Protein AF-A0A0F8ZJB2-F1 (afdb_monomer_lite)

Foldseek 3Di:
DDDAQAQVSLCVVLDDPNVAKDDDDVQWIWGDDDQWIFGDRNHDRQWIHHPQGKIWGALVPPPDPVSQVSNQSRHDPQWHWDDDLHWIFIGSDPPDPGFTDDHRWMQGNVRDIDPTDPDDNVVVVVVVVLVVLLVVLLVVCPPPDPADPPFDQQQVDADPVRHGNCRVVVPCVVVVVCSVVVDHGD

pLDDT: mean 88.02, std 7.97, range [57.41, 97.31]

Sequence (186 aa):
MDVPNTFKAADALLTGRCQDGRNIANNTRLERRSGSIALRYHATDVVTYHLDGSLTLDSGGWRTTTTKERINWALPRGLHLRRDKGVWFVGSSWFDNGIPFADGMRIGPRGGITGAKTDTPSKDRAIKRRVQAFAQLCADALPLPKPSNGDCWFCYMVTENGQTLGDRSHEADHLDSHMEESYAVP

Secondary structure (DSSP, 8-state):
----SSHHHHHHHS-GGGSSEEEEETTEEEEEETTEEEEEETTEEEEEEETTS-EEE--TT---HHHHHHHHHHSPTT-EEEEETTEEEEESSTTS--EEP-TTEEE-TTS-EE------HHHHHHHHHHHHHHHHHHHHTPSP----TTS-HHHH-B-TTS-BHHHHHT--HHHHHHHHHT----

Structure (mmCIF, N/CA/C/O backbone):
data_AF-A0A0F8ZJB2-F1
#
_entry.id   AF-A0A0F8ZJB2-F1
#
loop_
_atom_site.group_PDB
_atom_site.id
_atom_site.type_symbol
_atom_site.label_atom_id
_atom_site.label_alt_id
_atom_site.label_comp_id
_atom_site.label_asym_id
_atom_site.label_entity_id
_atom_site.label_seq_id
_atom_site.pdbx_PDB_ins_code
_atom_site.Cartn_x
_atom_site.Cartn_y
_atom_site.Cartn_z
_atom_site.occupancy
_atom_site.B_iso_or_equiv
_atom_site.auth_seq_id
_atom_site.auth_comp_id
_atom_site.auth_asym_id
_atom_site.auth_atom_id
_atom_site.pdbx_PDB_model_num
ATOM 1 N N . MET A 1 1 ? -18.621 11.405 6.444 1.00 57.41 1 MET A N 1
ATOM 2 C CA . MET A 1 1 ? -18.857 9.947 6.515 1.00 57.41 1 MET A CA 1
ATOM 3 C C . MET A 1 1 ? -18.209 9.446 7.784 1.00 57.41 1 MET A C 1
ATOM 5 O O . MET A 1 1 ? -17.105 9.886 8.075 1.00 57.41 1 MET A O 1
ATOM 9 N N . ASP A 1 2 ? -18.902 8.603 8.541 1.00 74.81 2 ASP A N 1
ATOM 10 C CA . ASP A 1 2 ? -18.417 8.100 9.827 1.00 74.81 2 ASP A CA 1
ATOM 11 C C . ASP A 1 2 ? -17.663 6.784 9.590 1.00 74.81 2 ASP A C 1
ATOM 13 O O . ASP A 1 2 ? -18.255 5.706 9.535 1.00 74.81 2 ASP A O 1
ATOM 17 N N . VAL A 1 3 ? -16.367 6.895 9.286 1.00 86.00 3 VAL A N 1
ATOM 18 C CA . VAL A 1 3 ? -15.484 5.738 9.092 1.00 86.00 3 VAL A CA 1
ATOM 19 C C . VAL A 1 3 ? -14.794 5.462 10.425 1.00 86.00 3 VAL A C 1
ATOM 21 O O . VAL A 1 3 ? -14.196 6.379 10.993 1.00 86.00 3 VAL A O 1
ATOM 24 N N . PRO A 1 4 ? -14.872 4.233 10.957 1.00 89.69 4 PRO A N 1
ATOM 25 C CA . PRO A 1 4 ? -14.252 3.925 12.232 1.00 89.69 4 PRO A CA 1
ATOM 26 C C . PRO A 1 4 ? -12.727 4.016 12.114 1.00 89.69 4 PRO A C 1
ATOM 28 O O . PRO A 1 4 ? -12.137 3.634 11.109 1.00 89.69 4 PRO A O 1
ATOM 31 N N . ASN A 1 5 ? -12.073 4.485 13.169 1.00 89.56 5 ASN A N 1
ATOM 32 C CA . ASN A 1 5 ? -10.610 4.510 13.283 1.00 89.56 5 ASN A CA 1
ATOM 33 C C . ASN A 1 5 ? -10.091 3.598 14.409 1.00 89.56 5 ASN A C 1
ATOM 35 O O . ASN A 1 5 ? -8.899 3.573 14.701 1.00 89.56 5 ASN A O 1
ATOM 39 N N . THR A 1 6 ? -10.988 2.845 15.052 1.00 91.75 6 THR A N 1
ATOM 40 C CA . THR A 1 6 ? -10.678 1.887 16.118 1.00 91.75 6 THR A CA 1
ATOM 41 C C . THR A 1 6 ? -11.539 0.640 15.979 1.00 91.75 6 THR A C 1
ATOM 43 O O . THR A 1 6 ? -12.649 0.700 15.443 1.00 91.75 6 THR A O 1
ATOM 46 N N . PHE A 1 7 ? -11.066 -0.476 16.540 1.00 92.50 7 PHE A N 1
ATOM 47 C CA . PHE A 1 7 ? -11.834 -1.720 16.605 1.00 92.50 7 PHE A CA 1
ATOM 48 C C . PH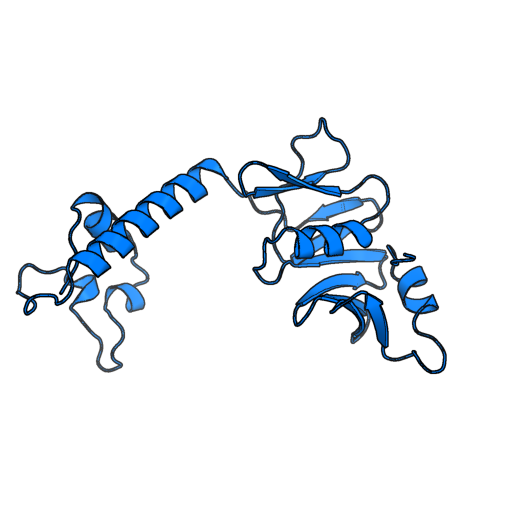E A 1 7 ? -13.191 -1.524 17.288 1.00 92.50 7 PHE A C 1
ATOM 50 O O . PHE A 1 7 ? -14.208 -1.943 16.755 1.00 92.50 7 PHE A O 1
ATOM 57 N N . LYS A 1 8 ? -13.238 -0.822 18.427 1.00 92.88 8 LYS A N 1
ATOM 58 C CA . LYS A 1 8 ? -14.488 -0.591 19.170 1.00 92.88 8 LYS A CA 1
ATOM 59 C C . LYS A 1 8 ? -15.520 0.196 18.355 1.00 92.88 8 LYS A C 1
ATOM 61 O O . LYS A 1 8 ? -16.703 -0.127 18.391 1.00 92.88 8 LYS A O 1
ATOM 66 N N . ALA A 1 9 ? -15.084 1.218 17.616 1.00 92.56 9 ALA A N 1
ATOM 67 C CA . ALA A 1 9 ? -15.972 1.974 16.735 1.00 92.56 9 ALA A CA 1
ATOM 68 C C . ALA A 1 9 ? -16.456 1.116 15.554 1.00 92.56 9 ALA A C 1
ATOM 70 O O . ALA A 1 9 ? -17.628 1.166 15.193 1.00 92.56 9 ALA A O 1
ATOM 71 N N . ALA A 1 10 ? -15.565 0.302 14.983 1.00 92.69 10 ALA A N 1
ATOM 72 C CA . ALA A 1 10 ? -15.894 -0.630 13.912 1.00 92.69 10 ALA A CA 1
ATOM 73 C C . ALA A 1 10 ? -16.917 -1.686 14.369 1.00 92.69 10 ALA A C 1
ATOM 75 O O . ALA A 1 10 ? -17.904 -1.935 13.681 1.00 92.69 10 ALA A O 1
ATOM 76 N N . ASP A 1 11 ? -16.719 -2.246 15.560 1.00 93.31 11 ASP A N 1
ATOM 77 C CA . ASP A 1 11 ? -17.581 -3.247 16.184 1.00 93.31 11 ASP A CA 1
ATOM 78 C C . ASP A 1 11 ? -18.986 -2.699 16.470 1.00 93.31 11 ASP A C 1
ATOM 80 O O . ASP A 1 11 ? -19.981 -3.337 16.133 1.00 93.31 11 ASP A O 1
ATOM 84 N N . ALA A 1 12 ? -19.077 -1.465 16.978 1.00 93.12 12 ALA A N 1
ATOM 85 C CA . ALA A 1 12 ? -20.352 -0.791 17.228 1.00 93.12 12 ALA A CA 1
ATOM 86 C C . ALA A 1 12 ? -21.189 -0.585 15.949 1.00 93.12 12 ALA A C 1
ATOM 88 O O . ALA A 1 12 ? -22.422 -0.597 16.002 1.00 93.12 12 ALA A O 1
ATOM 89 N N . LEU A 1 13 ? -20.535 -0.428 14.791 1.00 91.50 13 LEU A N 1
ATOM 90 C CA . LEU A 1 13 ? -21.204 -0.307 13.491 1.00 91.50 13 LEU A CA 1
ATOM 91 C C . LEU A 1 13 ? -21.699 -1.651 12.935 1.00 91.50 13 LEU A C 1
ATOM 93 O O . LEU A 1 13 ? -22.565 -1.642 12.053 1.00 91.50 13 LEU A O 1
ATOM 97 N N . LEU A 1 14 ? -21.166 -2.773 13.430 1.00 92.06 14 LEU A N 1
ATOM 98 C CA . LEU A 1 14 ? -21.486 -4.140 13.009 1.00 92.06 14 LEU A CA 1
ATOM 99 C C . LEU A 1 14 ? -22.343 -4.851 14.057 1.00 92.06 14 LEU A C 1
ATOM 101 O O . LEU A 1 14 ? -21.931 -5.837 14.673 1.00 92.06 14 LEU A O 1
ATOM 105 N N . THR A 1 15 ? -23.557 -4.341 14.248 1.00 90.06 15 THR A N 1
ATOM 106 C CA . THR A 1 15 ? -24.552 -4.875 15.186 1.00 90.06 15 THR A CA 1
ATOM 107 C C . THR A 1 15 ? -25.886 -5.156 14.483 1.00 90.06 15 THR A C 1
ATOM 109 O O . THR A 1 15 ? -26.153 -4.675 13.375 1.00 90.06 15 THR A O 1
ATOM 112 N N . GLY A 1 16 ? -26.740 -5.971 15.114 1.00 89.50 16 GLY A N 1
ATOM 113 C CA . GLY A 1 16 ? -28.070 -6.309 14.600 1.00 89.50 16 GLY A CA 1
ATOM 114 C C . GLY A 1 16 ? -28.027 -6.969 13.217 1.00 89.50 16 GLY A C 1
ATOM 115 O O . GLY A 1 16 ? -27.276 -7.910 12.989 1.00 89.50 16 GLY A O 1
ATOM 116 N N . ARG A 1 17 ? -28.815 -6.453 12.263 1.00 87.44 17 ARG A N 1
ATOM 117 C CA . ARG A 1 17 ? -28.888 -6.995 10.888 1.00 87.44 17 ARG A CA 1
ATOM 118 C C . ARG A 1 17 ? -27.588 -6.839 10.086 1.00 87.44 17 ARG A C 1
ATOM 120 O O . ARG A 1 17 ? -27.442 -7.486 9.057 1.00 87.44 17 ARG A O 1
ATOM 127 N N . CYS A 1 18 ? -26.665 -5.994 10.542 1.00 90.12 18 CYS A N 1
ATOM 128 C CA . CYS A 1 18 ? -25.383 -5.731 9.888 1.00 90.12 18 CYS A CA 1
ATOM 129 C C . CYS A 1 18 ? -24.205 -6.369 10.644 1.00 90.12 18 CYS A C 1
ATOM 131 O O . CYS A 1 18 ? -23.079 -5.899 10.510 1.00 90.12 18 CYS A O 1
ATOM 133 N N . GLN A 1 19 ? -24.450 -7.402 11.457 1.00 89.56 19 GLN A N 1
ATOM 134 C CA . GLN A 1 19 ? -23.435 -8.026 12.315 1.00 89.56 19 GLN A CA 1
ATOM 135 C C . GLN A 1 19 ? -22.204 -8.546 11.553 1.00 89.56 19 GLN A C 1
ATOM 137 O O . GLN A 1 19 ? -21.091 -8.434 12.059 1.00 89.56 19 GLN A O 1
ATOM 142 N N . ASP A 1 20 ? -22.389 -9.056 10.333 1.00 90.25 20 ASP A N 1
ATOM 143 C CA . ASP A 1 20 ? -21.312 -9.679 9.551 1.00 90.25 20 ASP A CA 1
ATOM 144 C C . ASP A 1 20 ? -20.576 -8.675 8.651 1.00 90.25 20 ASP A C 1
ATOM 146 O O . ASP A 1 20 ? -19.407 -8.857 8.304 1.00 90.25 20 ASP A O 1
ATOM 150 N N . GLY A 1 21 ? -21.239 -7.578 8.284 1.00 93.06 21 GLY A N 1
ATOM 151 C CA . GLY A 1 21 ? -20.631 -6.526 7.486 1.00 93.06 21 GLY A CA 1
ATOM 152 C C . GLY A 1 21 ? -21.600 -5.427 7.068 1.00 93.06 21 GLY A C 1
ATOM 153 O O . GLY A 1 21 ? -22.812 -5.625 6.991 1.00 93.06 21 GLY A O 1
ATOM 154 N N . ARG A 1 22 ? -21.047 -4.258 6.742 1.00 93.94 22 ARG A N 1
ATOM 155 C CA . ARG A 1 22 ? -21.802 -3.048 6.400 1.00 93.94 22 ARG A CA 1
ATOM 156 C C . ARG A 1 22 ? -21.131 -2.284 5.268 1.00 93.94 22 ARG A C 1
ATOM 158 O O . ARG A 1 22 ? -19.921 -2.086 5.282 1.00 93.94 22 ARG A O 1
ATOM 165 N N . ASN A 1 23 ? -21.916 -1.820 4.299 1.00 94.25 23 ASN A N 1
ATOM 166 C CA . ASN A 1 23 ? -21.406 -0.932 3.258 1.00 94.25 23 ASN A CA 1
ATOM 167 C C . ASN A 1 23 ? -21.083 0.453 3.849 1.00 94.25 23 ASN A C 1
ATOM 169 O O . ASN A 1 23 ? -21.929 1.036 4.530 1.00 94.25 23 ASN A O 1
ATOM 173 N N . ILE A 1 24 ? -19.875 0.960 3.604 1.00 93.62 24 ILE A N 1
ATOM 174 C CA . ILE A 1 24 ? -19.391 2.246 4.133 1.00 93.62 24 ILE A CA 1
ATOM 175 C C . ILE A 1 24 ? -19.387 3.310 3.035 1.00 93.62 24 ILE A C 1
ATOM 177 O O . ILE A 1 24 ? -19.822 4.437 3.260 1.00 93.62 24 ILE A O 1
ATOM 181 N N . ALA A 1 25 ? -18.913 2.952 1.842 1.00 92.94 25 ALA A N 1
ATOM 182 C CA . ALA A 1 25 ? -18.873 3.823 0.673 1.00 92.94 25 ALA A CA 1
ATOM 183 C C . ALA A 1 25 ? -18.843 2.980 -0.609 1.00 92.94 25 ALA A C 1
ATOM 185 O O . ALA A 1 25 ? -18.838 1.753 -0.557 1.00 92.94 25 ALA A O 1
ATOM 186 N N . ASN A 1 26 ? -18.779 3.622 -1.778 1.00 92.62 26 ASN A N 1
ATOM 187 C CA . ASN A 1 26 ? -18.676 2.887 -3.037 1.00 92.62 26 ASN A CA 1
ATOM 188 C C . ASN A 1 26 ? -17.465 1.932 -3.023 1.00 92.62 26 ASN A C 1
ATOM 190 O O . ASN A 1 26 ? -16.342 2.348 -2.705 1.00 92.62 26 ASN A O 1
ATOM 194 N N . ASN A 1 27 ? -17.723 0.657 -3.325 1.00 93.81 27 ASN A N 1
ATOM 195 C CA . ASN A 1 27 ? -16.766 -0.453 -3.284 1.00 93.81 27 ASN A CA 1
ATOM 196 C C . ASN A 1 27 ? -15.994 -0.588 -1.961 1.00 93.81 27 ASN A C 1
ATOM 198 O O . ASN A 1 27 ? -14.918 -1.179 -1.946 1.00 93.81 27 ASN A O 1
ATOM 202 N N . THR A 1 28 ? -16.507 -0.021 -0.864 1.00 96.50 28 THR A N 1
ATOM 203 C CA . THR A 1 28 ? -15.839 0.011 0.441 1.00 96.50 28 THR A CA 1
ATOM 204 C C . THR A 1 28 ? -16.771 -0.521 1.516 1.00 96.50 28 THR A C 1
ATOM 206 O O . THR A 1 28 ? -17.797 0.091 1.816 1.00 96.50 28 THR A O 1
ATOM 209 N N . ARG A 1 29 ? -16.404 -1.634 2.141 1.00 95.81 29 ARG A N 1
ATOM 210 C CA . ARG A 1 29 ? -17.257 -2.361 3.076 1.00 95.81 29 ARG A CA 1
ATOM 211 C C . ARG A 1 29 ? -16.493 -2.684 4.353 1.00 95.81 29 ARG A C 1
ATOM 213 O O . ARG A 1 29 ? -15.313 -2.996 4.306 1.00 95.81 29 ARG A O 1
ATOM 220 N N . LEU A 1 30 ? -17.167 -2.603 5.490 1.00 96.31 30 LEU A N 1
ATOM 221 C CA . LEU A 1 30 ? -16.666 -3.120 6.756 1.00 96.31 30 LEU A CA 1
ATOM 222 C C . LEU A 1 30 ? -17.093 -4.586 6.872 1.00 96.31 30 LEU A C 1
ATOM 224 O O . LEU A 1 30 ? -18.269 -4.883 6.659 1.00 96.31 30 LEU A O 1
ATOM 228 N N . GLU A 1 31 ? -16.180 -5.490 7.200 1.00 96.00 31 GLU A N 1
ATOM 229 C CA . GLU A 1 31 ? -16.458 -6.925 7.316 1.00 96.00 31 GLU A CA 1
ATOM 230 C C . GLU A 1 31 ? -15.797 -7.493 8.573 1.00 96.00 31 GLU A C 1
ATOM 232 O O . GLU A 1 31 ? -14.636 -7.187 8.861 1.00 96.00 31 GLU A O 1
ATOM 237 N N . ARG A 1 32 ? -16.513 -8.342 9.319 1.00 95.44 32 ARG A N 1
ATOM 238 C CA . ARG A 1 32 ? -15.872 -9.132 10.377 1.00 95.44 32 ARG A CA 1
ATOM 239 C C . ARG A 1 32 ? -14.950 -10.178 9.756 1.00 95.44 32 ARG A C 1
ATOM 241 O O . ARG A 1 32 ? -15.256 -10.799 8.737 1.00 95.44 32 ARG A O 1
ATOM 248 N N . ARG A 1 33 ? -13.816 -10.378 10.411 1.00 93.56 33 ARG A N 1
ATOM 249 C CA . ARG A 1 33 ? -12.851 -11.451 10.174 1.00 93.56 33 ARG A CA 1
ATOM 250 C C . ARG A 1 33 ? -12.661 -12.214 11.484 1.00 93.56 33 ARG A C 1
ATOM 252 O O . ARG A 1 33 ? -13.140 -11.788 12.535 1.00 93.56 33 ARG A O 1
ATOM 259 N N . SER A 1 34 ? -11.975 -13.349 11.435 1.00 87.00 34 SER A N 1
ATOM 260 C CA . SER A 1 34 ? -11.729 -14.202 12.603 1.00 87.00 34 SER A CA 1
ATOM 261 C C . SER A 1 34 ? -10.876 -13.492 13.668 1.00 87.00 34 SER A C 1
ATOM 263 O O . SER A 1 34 ? -9.658 -13.630 13.685 1.00 87.00 34 SER A O 1
ATOM 265 N N . GLY A 1 35 ? -11.516 -12.718 14.551 1.00 88.69 35 GLY A N 1
ATOM 266 C CA . GLY A 1 35 ? -10.868 -11.957 15.630 1.00 88.69 35 GLY A CA 1
ATOM 267 C C . GLY A 1 35 ? -10.464 -10.518 15.277 1.00 88.69 35 GLY A C 1
ATOM 268 O O . GLY A 1 35 ? -9.796 -9.859 16.072 1.00 88.69 35 GLY A O 1
ATOM 269 N N . SER A 1 36 ? -10.867 -10.009 14.115 1.00 95.69 36 SER A N 1
ATOM 270 C CA . SER A 1 36 ? -10.583 -8.640 13.672 1.00 95.69 36 SER A CA 1
ATOM 271 C C . SER A 1 36 ? -11.731 -8.092 12.825 1.00 95.69 36 SER A C 1
ATOM 273 O O . SER A 1 36 ? -12.679 -8.803 12.484 1.00 95.69 36 SER A O 1
ATOM 275 N N . ILE A 1 37 ? -11.683 -6.803 12.507 1.00 97.06 37 ILE A N 1
ATOM 276 C CA . ILE A 1 37 ? -12.625 -6.181 11.573 1.00 97.06 37 ILE A CA 1
ATOM 277 C C . ILE A 1 37 ? -11.808 -5.555 10.454 1.00 97.06 37 ILE A C 1
ATOM 279 O O . ILE A 1 37 ? -10.816 -4.889 10.723 1.00 97.06 37 ILE A O 1
ATOM 283 N N . ALA A 1 38 ? -12.207 -5.759 9.205 1.00 97.06 38 ALA A N 1
ATOM 284 C CA . ALA A 1 38 ? -11.528 -5.202 8.047 1.00 97.06 38 ALA A CA 1
ATOM 285 C C . ALA A 1 38 ? -12.380 -4.116 7.387 1.00 97.06 38 ALA A C 1
ATOM 287 O O . ALA A 1 38 ? -13.575 -4.298 7.154 1.00 97.06 38 ALA A O 1
ATOM 288 N N . LEU A 1 39 ? -11.752 -2.993 7.049 1.00 96.94 39 LEU A N 1
ATOM 289 C CA . LEU A 1 39 ? -12.234 -2.074 6.032 1.00 96.94 39 LEU A CA 1
ATOM 290 C C . LEU A 1 39 ? -11.714 -2.574 4.684 1.00 96.94 39 LEU A C 1
ATOM 292 O O . LEU A 1 39 ? -10.541 -2.412 4.354 1.00 96.94 39 LEU A O 1
ATOM 296 N N . ARG A 1 40 ? -12.597 -3.189 3.908 1.00 96.81 40 ARG A N 1
ATOM 297 C CA . ARG A 1 40 ? -12.304 -3.764 2.602 1.00 96.81 40 ARG A CA 1
ATOM 298 C C . ARG A 1 40 ? -12.630 -2.776 1.495 1.00 96.81 40 ARG A C 1
ATOM 300 O O . ARG A 1 40 ? -13.750 -2.273 1.430 1.00 96.81 40 ARG A O 1
ATOM 307 N N . TYR A 1 41 ? -11.679 -2.533 0.601 1.00 96.56 41 TYR A N 1
ATOM 308 C CA . TYR A 1 41 ? -11.884 -1.813 -0.653 1.00 96.56 41 TYR A CA 1
ATOM 309 C C . TYR A 1 41 ? -11.695 -2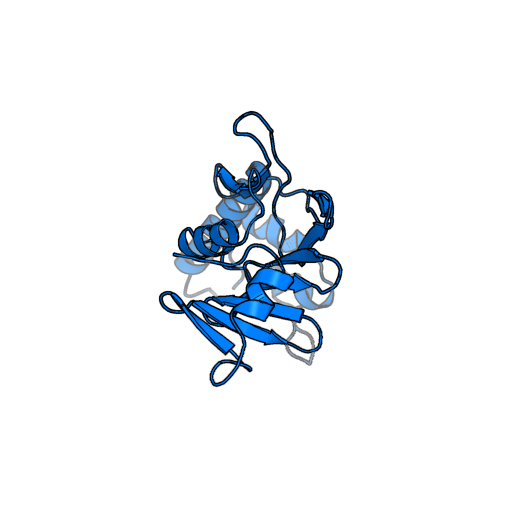.786 -1.821 1.00 96.56 41 TYR A C 1
ATOM 311 O O . TYR A 1 41 ? -10.633 -3.388 -1.970 1.00 96.56 41 TYR A O 1
ATOM 319 N N . HIS A 1 42 ? -12.736 -2.982 -2.633 1.00 94.06 42 HIS A N 1
ATOM 320 C CA . HIS A 1 42 ? -12.808 -4.072 -3.614 1.00 94.06 42 HIS A CA 1
ATOM 321 C C . HIS A 1 42 ? -12.483 -5.445 -2.995 1.00 94.06 42 HIS A C 1
ATOM 323 O O . HIS A 1 42 ? -13.247 -5.957 -2.179 1.00 94.06 42 HIS A O 1
ATOM 329 N N . ALA A 1 43 ? -11.370 -6.063 -3.393 1.00 93.44 43 ALA A N 1
ATOM 330 C CA . ALA A 1 43 ? -10.927 -7.366 -2.913 1.00 93.44 43 ALA A CA 1
ATOM 331 C C . ALA A 1 43 ? -9.848 -7.284 -1.821 1.00 93.44 43 ALA A C 1
ATOM 333 O O . ALA A 1 43 ? -9.398 -8.324 -1.355 1.00 93.44 43 ALA A O 1
ATOM 334 N N . THR A 1 44 ? -9.457 -6.078 -1.406 1.00 95.19 44 THR A N 1
ATOM 335 C CA . THR A 1 44 ? -8.329 -5.854 -0.499 1.00 95.19 44 THR A CA 1
ATOM 336 C C . THR A 1 44 ? -8.813 -5.330 0.845 1.00 95.19 44 THR A C 1
ATOM 338 O O . THR A 1 44 ? -9.538 -4.335 0.902 1.00 95.19 44 THR A O 1
ATOM 341 N N . ASP A 1 45 ? -8.380 -5.962 1.933 1.00 96.69 45 ASP A N 1
ATOM 342 C CA . ASP A 1 45 ? -8.607 -5.489 3.300 1.00 96.69 45 ASP A CA 1
ATOM 343 C C . ASP A 1 45 ? -7.622 -4.345 3.601 1.00 96.69 45 ASP A C 1
ATOM 345 O O . ASP A 1 45 ? -6.549 -4.553 4.160 1.00 96.69 45 ASP A O 1
ATOM 349 N N . VAL A 1 46 ? -7.971 -3.124 3.174 1.00 96.38 46 VAL A N 1
ATOM 350 C CA . VAL A 1 46 ? -7.031 -1.992 3.168 1.00 96.38 46 VAL A CA 1
ATOM 351 C C . VAL A 1 46 ? -6.619 -1.521 4.556 1.00 96.38 46 VAL A C 1
ATOM 353 O O . VAL A 1 46 ? -5.512 -1.013 4.746 1.00 96.38 46 VAL A O 1
ATOM 356 N N . VAL A 1 47 ? -7.512 -1.692 5.530 1.00 96.94 47 VAL A N 1
ATOM 357 C CA . VAL A 1 47 ? -7.211 -1.500 6.948 1.00 96.94 47 VAL A CA 1
ATOM 358 C C . VAL A 1 47 ? -7.852 -2.623 7.742 1.00 96.94 47 VAL A C 1
ATOM 360 O O . VAL A 1 47 ? -9.047 -2.867 7.618 1.00 96.94 47 VAL A O 1
ATOM 363 N N . THR A 1 48 ? -7.073 -3.279 8.593 1.00 97.31 48 THR A N 1
ATOM 364 C CA . THR A 1 48 ? -7.576 -4.273 9.546 1.00 97.31 48 THR A CA 1
ATOM 365 C C . THR A 1 48 ? -7.450 -3.732 10.963 1.00 97.31 48 THR A C 1
ATOM 367 O O . THR A 1 48 ? -6.344 -3.443 11.416 1.00 97.31 48 THR A O 1
ATOM 370 N N . TYR A 1 49 ? -8.578 -3.602 11.658 1.00 96.50 49 TYR A N 1
ATOM 371 C CA . TYR A 1 49 ? -8.667 -3.254 13.072 1.00 96.50 49 TYR A CA 1
ATOM 372 C C . TYR A 1 49 ? -8.521 -4.519 13.917 1.00 96.50 49 TYR A C 1
ATOM 374 O O . TYR A 1 49 ? -9.322 -5.450 13.794 1.00 96.50 49 TYR A O 1
ATOM 382 N N . HIS A 1 50 ? -7.535 -4.535 14.808 1.00 95.94 50 HIS A N 1
ATOM 383 C CA . HIS A 1 50 ? -7.279 -5.658 15.709 1.00 95.94 50 HIS A CA 1
ATOM 384 C C . HIS A 1 50 ? -7.858 -5.409 17.102 1.00 95.94 50 HIS A C 1
ATOM 386 O O . HIS A 1 50 ? -7.997 -4.263 17.536 1.00 95.94 50 HIS A O 1
ATOM 392 N N . LEU A 1 51 ? -8.148 -6.491 17.833 1.00 93.50 51 LEU A N 1
ATOM 393 C CA . LEU A 1 51 ? -8.671 -6.423 19.205 1.00 93.50 51 LEU A CA 1
ATOM 394 C C . LEU A 1 51 ? -7.739 -5.675 20.175 1.00 93.50 51 LEU A C 1
ATOM 396 O O . LEU A 1 51 ? -8.210 -5.020 21.099 1.00 93.50 51 LEU A O 1
ATOM 400 N N . ASP A 1 52 ? -6.423 -5.753 19.956 1.00 92.88 52 ASP A N 1
ATOM 401 C CA . ASP A 1 52 ? -5.400 -5.081 20.773 1.00 92.88 52 ASP A CA 1
ATOM 402 C C . ASP A 1 52 ? -5.316 -3.560 20.531 1.00 92.88 52 ASP A C 1
ATOM 404 O O . ASP A 1 52 ? -4.481 -2.874 21.123 1.00 92.88 52 ASP A O 1
ATOM 408 N N . GLY A 1 53 ? -6.176 -3.024 19.658 1.00 91.50 53 GLY A N 1
ATOM 409 C CA . GLY A 1 53 ? -6.226 -1.611 19.297 1.00 91.50 53 GLY A CA 1
ATOM 410 C C . GLY A 1 53 ? -5.205 -1.198 18.239 1.00 91.50 53 GLY A C 1
ATOM 411 O O . GLY A 1 53 ? -5.119 -0.013 17.921 1.00 91.50 53 GLY A O 1
ATOM 412 N N . SER A 1 54 ? -4.438 -2.139 17.689 1.00 94.56 54 SER A N 1
ATOM 413 C CA . SER A 1 54 ? -3.574 -1.869 16.542 1.00 94.56 54 SER A CA 1
ATOM 414 C C . SER A 1 54 ? -4.339 -1.901 15.215 1.00 94.56 54 SER A C 1
ATOM 416 O O . SER A 1 54 ? -5.445 -2.439 15.109 1.00 94.56 54 SER A O 1
ATOM 418 N N . LEU A 1 55 ? -3.710 -1.347 14.182 1.00 95.75 55 LEU A N 1
ATOM 419 C CA . LEU A 1 55 ? -4.180 -1.360 12.803 1.00 95.75 55 LEU A CA 1
ATOM 420 C C . LEU A 1 55 ? -3.122 -2.001 11.911 1.00 95.75 55 LEU A C 1
ATOM 422 O O . LEU A 1 55 ? -1.942 -1.694 12.063 1.00 95.75 55 LEU A O 1
ATOM 426 N N . THR A 1 56 ? -3.531 -2.820 10.950 1.00 95.88 56 THR A N 1
ATOM 427 C CA . THR A 1 56 ? -2.676 -3.209 9.818 1.00 95.88 56 THR A CA 1
ATOM 428 C C . THR A 1 56 ? -3.147 -2.485 8.571 1.00 95.88 56 THR A C 1
ATOM 430 O O . THR A 1 56 ? -4.348 -2.446 8.314 1.00 95.88 56 THR A O 1
ATOM 433 N N . LEU A 1 57 ? -2.214 -1.915 7.816 1.00 95.75 57 LEU A N 1
ATOM 434 C CA . LEU A 1 57 ? -2.479 -1.227 6.561 1.00 95.75 57 LEU A CA 1
ATOM 435 C C . LEU A 1 57 ? -1.992 -2.074 5.387 1.00 95.75 57 LEU A C 1
ATOM 437 O O . LEU A 1 57 ? -0.878 -2.599 5.418 1.00 95.75 57 LEU A O 1
ATOM 441 N N . ASP A 1 58 ? -2.800 -2.153 4.339 1.00 94.69 58 ASP A N 1
ATOM 442 C CA . ASP A 1 58 ? -2.472 -2.903 3.131 1.00 94.69 58 ASP A CA 1
ATOM 443 C C . ASP A 1 58 ? -3.046 -2.191 1.898 1.00 94.69 58 ASP A C 1
ATOM 445 O O . ASP A 1 58 ? -4.186 -1.736 1.890 1.00 94.69 58 ASP A O 1
ATOM 449 N N . SER A 1 59 ? -2.258 -2.028 0.844 1.00 92.88 59 SER A N 1
ATOM 450 C CA . SER A 1 59 ? -2.738 -1.514 -0.440 1.00 92.88 59 SER A CA 1
ATOM 451 C C . SER A 1 59 ? -3.085 -2.631 -1.424 1.00 92.88 59 SER A C 1
ATOM 453 O O . SER A 1 59 ? -3.695 -2.353 -2.457 1.00 92.88 59 SER A O 1
ATOM 455 N N . GLY A 1 60 ? -2.709 -3.881 -1.134 1.00 88.94 60 GLY A N 1
ATOM 456 C CA . GLY A 1 60 ? -2.835 -5.023 -2.037 1.00 88.94 60 GLY A CA 1
ATOM 457 C C . GLY A 1 60 ? -2.041 -4.829 -3.328 1.00 88.94 60 GLY A C 1
ATOM 458 O O . GLY A 1 60 ? -2.492 -5.256 -4.387 1.00 88.94 60 GLY A O 1
ATOM 459 N N . GLY A 1 61 ? -0.933 -4.079 -3.272 1.00 85.69 61 GLY A N 1
ATOM 460 C CA . GLY A 1 61 ? -0.182 -3.611 -4.441 1.00 85.69 61 GLY A CA 1
ATOM 461 C C . GLY A 1 61 ? -0.797 -2.407 -5.175 1.00 85.69 61 GLY A C 1
ATOM 462 O O . GLY A 1 61 ? -0.140 -1.795 -6.023 1.00 85.69 61 GLY A O 1
ATOM 463 N N . TRP A 1 62 ? -2.024 -1.991 -4.843 1.00 87.12 62 TRP A N 1
ATOM 464 C CA . TRP A 1 62 ? -2.730 -0.896 -5.514 1.00 87.12 62 TRP A CA 1
ATOM 465 C C . TRP A 1 62 ? -2.419 0.468 -4.890 1.00 87.12 62 TRP A C 1
ATOM 467 O O . TRP A 1 62 ? -3.233 1.054 -4.173 1.00 87.12 62 TRP A O 1
ATOM 477 N N . ARG A 1 63 ? -1.266 1.052 -5.233 1.00 87.06 63 ARG A N 1
ATOM 478 C CA . ARG A 1 63 ? -0.849 2.395 -4.769 1.00 87.06 63 ARG A CA 1
ATOM 479 C C . ARG A 1 63 ? -1.547 3.556 -5.510 1.00 87.06 63 ARG A C 1
ATOM 481 O O . ARG A 1 63 ? -0.903 4.485 -6.008 1.00 87.06 63 ARG A O 1
ATOM 488 N N . THR A 1 64 ? -2.881 3.537 -5.563 1.00 90.62 64 THR A N 1
ATOM 489 C CA . THR A 1 64 ? -3.725 4.553 -6.230 1.00 90.62 64 THR A CA 1
ATOM 490 C C . THR A 1 64 ? -4.223 5.650 -5.279 1.00 90.62 64 THR A C 1
ATOM 492 O O . THR A 1 64 ? -4.258 5.473 -4.062 1.00 90.62 64 THR A O 1
ATOM 495 N N . THR A 1 65 ? -4.654 6.797 -5.819 1.00 92.50 65 THR A N 1
ATOM 496 C CA . THR A 1 65 ? -5.207 7.899 -5.006 1.00 92.50 65 THR A CA 1
ATOM 497 C C . THR A 1 65 ? -6.409 7.456 -4.169 1.00 92.50 65 THR A C 1
ATOM 499 O O . THR A 1 65 ? -6.500 7.839 -3.005 1.00 92.50 65 THR A O 1
ATOM 502 N N . THR A 1 66 ? -7.291 6.620 -4.722 1.00 93.69 66 THR A N 1
ATOM 503 C CA . THR A 1 66 ? -8.491 6.146 -4.021 1.00 93.69 66 THR A CA 1
ATOM 504 C C . THR A 1 66 ? -8.144 5.157 -2.917 1.00 93.69 66 THR A C 1
ATOM 506 O O . THR A 1 66 ? -8.641 5.304 -1.805 1.00 93.69 66 THR A O 1
ATOM 509 N N . THR A 1 67 ? -7.227 4.211 -3.159 1.00 94.69 67 THR A N 1
ATOM 510 C CA . THR A 1 67 ? -6.742 3.306 -2.101 1.00 94.69 67 THR A CA 1
ATOM 511 C C . THR A 1 67 ? -6.139 4.106 -0.942 1.00 94.69 67 THR A C 1
ATOM 513 O O . THR A 1 67 ? -6.473 3.873 0.219 1.00 94.69 67 THR A O 1
ATOM 516 N N . LYS A 1 68 ? -5.329 5.129 -1.253 1.00 94.88 68 LYS A N 1
ATOM 517 C CA . LYS A 1 68 ? -4.745 6.037 -0.255 1.00 94.88 68 LYS A CA 1
ATOM 518 C C . LYS A 1 68 ? -5.818 6.750 0.565 1.00 94.88 68 LYS A C 1
ATOM 520 O O . LYS A 1 68 ? -5.687 6.890 1.776 1.00 94.88 68 LYS A O 1
ATOM 525 N N . GLU A 1 69 ? -6.854 7.250 -0.104 1.00 94.44 69 GLU A N 1
ATOM 526 C CA . GLU A 1 69 ? -7.975 7.936 0.535 1.00 94.44 69 GLU A CA 1
ATOM 527 C C . GLU A 1 69 ? -8.721 7.006 1.502 1.00 94.44 69 GLU A C 1
ATOM 529 O O . GLU A 1 69 ? -8.971 7.400 2.638 1.00 94.44 69 GLU A O 1
ATOM 534 N N . ARG A 1 70 ? -9.010 5.761 1.097 1.00 95.00 70 ARG A N 1
ATOM 535 C CA . ARG A 1 70 ? -9.679 4.773 1.960 1.00 95.00 70 ARG A CA 1
ATOM 536 C C . ARG A 1 70 ? -8.859 4.424 3.195 1.00 95.00 70 ARG A C 1
ATOM 538 O O . ARG A 1 70 ? -9.426 4.364 4.281 1.00 95.00 70 ARG A O 1
ATOM 545 N N . ILE A 1 71 ? -7.544 4.267 3.046 1.00 95.50 71 ILE A N 1
ATOM 546 C CA . ILE A 1 71 ? -6.652 4.071 4.194 1.00 95.50 71 ILE A CA 1
ATOM 547 C C . ILE A 1 71 ? -6.694 5.302 5.110 1.00 95.50 71 ILE A C 1
ATOM 549 O O . ILE A 1 71 ? -6.903 5.163 6.311 1.00 95.50 71 ILE A O 1
ATOM 553 N N . ASN A 1 72 ? -6.577 6.510 4.548 1.00 94.81 72 ASN A N 1
ATOM 554 C CA . ASN A 1 72 ? -6.607 7.758 5.316 1.00 94.81 72 ASN A CA 1
ATOM 555 C C . ASN A 1 72 ? -7.886 7.958 6.134 1.00 94.81 72 ASN A C 1
ATOM 557 O O . ASN A 1 72 ? -7.810 8.510 7.227 1.00 94.81 72 ASN A O 1
ATOM 561 N N . TRP A 1 73 ? -9.045 7.513 5.645 1.00 93.44 73 TRP A N 1
ATOM 562 C CA . TRP A 1 73 ? -10.297 7.605 6.403 1.00 93.44 73 TRP A CA 1
ATOM 563 C C . TRP A 1 73 ? -10.267 6.829 7.722 1.00 93.44 73 TRP A C 1
ATOM 565 O O . TRP A 1 73 ? -10.932 7.224 8.676 1.00 93.44 73 TRP A O 1
ATOM 575 N N . ALA A 1 74 ? -9.517 5.730 7.765 1.00 93.06 74 ALA A N 1
ATOM 576 C CA . ALA A 1 74 ? -9.442 4.831 8.907 1.00 93.06 74 ALA A CA 1
ATOM 577 C C . ALA A 1 74 ? -8.257 5.121 9.841 1.00 93.06 74 ALA A C 1
ATOM 579 O O . ALA A 1 74 ? -8.169 4.522 10.915 1.00 93.06 74 ALA A O 1
ATOM 580 N N . LEU A 1 75 ? -7.341 6.016 9.456 1.00 92.12 75 LEU A N 1
ATOM 581 C CA . LEU A 1 75 ? -6.188 6.343 10.287 1.00 92.12 75 LEU A CA 1
ATOM 582 C C . LEU A 1 75 ? -6.598 7.128 11.548 1.00 92.12 75 LEU A C 1
ATOM 584 O O . LEU A 1 75 ? -7.532 7.937 11.516 1.00 92.12 75 LEU A O 1
ATOM 588 N N . PRO A 1 76 ? -5.891 6.927 12.678 1.00 88.44 76 PRO A N 1
ATOM 589 C CA . PRO A 1 76 ? -6.080 7.738 13.874 1.00 88.44 76 PRO A CA 1
ATOM 590 C C . PRO A 1 76 ? -5.831 9.221 13.589 1.00 88.44 76 PRO A C 1
ATOM 592 O O . PRO A 1 76 ? -5.004 9.579 12.749 1.00 88.44 76 PRO A O 1
ATOM 595 N N . ARG A 1 77 ? -6.508 10.103 14.335 1.00 85.44 77 ARG A N 1
ATOM 596 C CA . ARG A 1 77 ? -6.316 11.554 14.191 1.00 85.44 77 ARG A CA 1
ATOM 597 C C . ARG A 1 77 ? -4.840 11.928 14.339 1.00 85.44 77 ARG A C 1
ATOM 599 O O . ARG A 1 77 ? -4.164 11.468 15.254 1.00 85.44 77 ARG A O 1
ATOM 606 N N . GLY A 1 78 ? -4.375 12.795 13.445 1.00 85.56 78 GLY A N 1
ATOM 607 C CA . GLY A 1 78 ? -2.984 13.233 13.371 1.00 85.56 78 GLY A CA 1
ATOM 608 C C . GLY A 1 78 ? -2.152 12.411 12.391 1.00 85.56 78 GLY A C 1
ATOM 609 O O . GLY A 1 78 ? -1.288 12.983 11.739 1.00 85.56 78 GLY A O 1
ATOM 610 N N . LEU A 1 79 ? -2.446 11.121 12.197 1.00 90.12 79 LEU A N 1
ATOM 611 C CA . LEU A 1 79 ? -1.747 10.304 11.208 1.00 90.12 79 LEU A CA 1
ATOM 612 C C . LEU A 1 79 ? -2.383 10.429 9.829 1.00 90.12 79 LEU A C 1
ATOM 614 O O . LEU A 1 79 ? -3.602 10.428 9.675 1.00 90.12 79 LEU A O 1
ATOM 618 N N . HIS A 1 80 ? -1.531 10.505 8.816 1.00 91.06 80 HIS A N 1
ATOM 619 C CA . HIS A 1 80 ? -1.949 10.538 7.429 1.00 91.06 80 HIS A CA 1
ATOM 620 C C . HIS A 1 80 ? -0.943 9.809 6.538 1.00 91.06 80 HIS A C 1
ATOM 622 O O . HIS A 1 80 ? 0.268 9.817 6.759 1.00 91.06 80 HIS A O 1
ATOM 628 N N . LEU A 1 81 ? -1.476 9.192 5.495 1.00 92.44 81 LEU A N 1
ATOM 629 C CA . LEU A 1 81 ? -0.770 8.574 4.392 1.00 92.44 81 LEU A CA 1
ATOM 630 C C . LEU A 1 81 ? -0.647 9.599 3.259 1.00 92.44 81 LEU A C 1
ATOM 632 O O . LEU A 1 81 ? -1.618 9.921 2.557 1.00 92.44 81 LEU A O 1
ATOM 636 N N . ARG A 1 82 ? 0.561 10.131 3.082 1.00 90.69 82 ARG A N 1
ATOM 637 C CA . ARG A 1 82 ? 0.921 11.077 2.018 1.00 90.69 82 ARG A CA 1
ATOM 638 C C . ARG A 1 82 ? 1.647 10.364 0.885 1.00 90.69 82 ARG A C 1
ATOM 640 O O . ARG A 1 82 ? 2.250 9.319 1.082 1.00 90.69 82 ARG A O 1
ATOM 647 N N . ARG A 1 83 ? 1.601 10.947 -0.313 1.00 88.06 83 A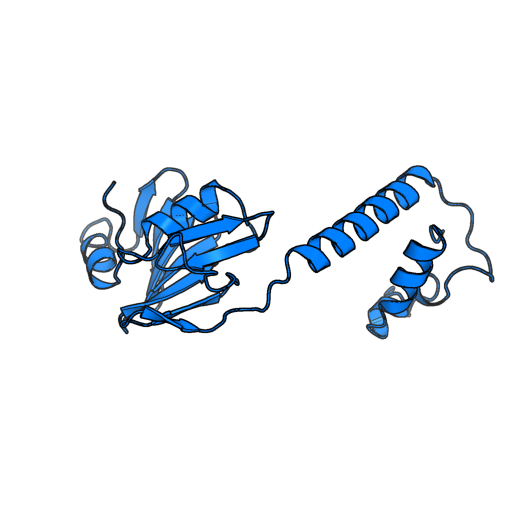RG A N 1
ATOM 648 C CA . ARG A 1 83 ? 2.353 10.474 -1.481 1.00 88.06 83 ARG A CA 1
ATOM 649 C C . ARG A 1 83 ? 3.304 11.573 -1.922 1.00 88.06 83 ARG A C 1
ATOM 651 O O . ARG A 1 83 ? 2.825 12.652 -2.253 1.00 88.06 83 ARG A O 1
ATOM 658 N N . ASP A 1 84 ? 4.594 11.273 -2.000 1.00 84.56 84 ASP A N 1
ATOM 659 C CA . ASP A 1 84 ? 5.597 12.148 -2.605 1.00 84.56 84 ASP A CA 1
ATOM 660 C C . ASP A 1 84 ? 6.387 11.398 -3.684 1.00 84.56 84 ASP A C 1
ATOM 662 O O . ASP A 1 84 ? 6.862 10.283 -3.473 1.00 84.56 84 ASP A O 1
ATOM 666 N N . LYS A 1 85 ? 6.457 11.991 -4.883 1.00 80.31 85 LYS A N 1
ATOM 667 C CA . LYS A 1 85 ? 7.136 11.453 -6.080 1.00 80.31 85 LYS A CA 1
ATOM 668 C C . LYS A 1 85 ? 6.935 9.938 -6.326 1.00 80.31 85 LYS A C 1
ATOM 670 O O . LYS A 1 85 ? 7.848 9.245 -6.777 1.00 80.31 85 LYS A O 1
ATOM 675 N N . GLY A 1 86 ? 5.732 9.427 -6.054 1.00 78.56 86 GLY A N 1
ATOM 676 C CA . GLY A 1 86 ? 5.346 8.027 -6.287 1.00 78.56 86 GLY A CA 1
ATOM 677 C C . GLY A 1 86 ? 5.512 7.081 -5.092 1.00 78.56 86 GLY A C 1
ATOM 678 O O . GLY A 1 86 ? 5.034 5.954 -5.170 1.00 78.56 86 GLY A O 1
ATOM 679 N N . VAL A 1 87 ? 6.097 7.538 -3.984 1.00 84.31 87 VAL A N 1
ATOM 680 C CA . VAL A 1 87 ? 6.241 6.756 -2.748 1.00 84.31 87 VAL A CA 1
ATOM 681 C C . VAL A 1 87 ? 5.296 7.276 -1.686 1.00 84.31 87 VAL A C 1
ATOM 683 O O . VAL A 1 87 ? 4.967 8.463 -1.641 1.00 84.31 87 VAL A O 1
ATOM 686 N N . TRP A 1 88 ? 4.775 6.350 -0.893 1.00 90.19 88 TRP A N 1
ATOM 687 C CA . TRP A 1 88 ? 3.814 6.640 0.154 1.00 90.19 88 TRP A CA 1
ATOM 688 C C . TRP A 1 88 ? 4.520 6.683 1.498 1.00 90.19 88 TRP A C 1
ATOM 690 O O . TRP A 1 88 ? 5.404 5.875 1.760 1.00 90.19 88 TRP A O 1
ATOM 700 N N . PHE A 1 89 ? 4.118 7.622 2.342 1.00 90.38 89 PHE A N 1
ATOM 701 C CA . PHE A 1 89 ? 4.682 7.827 3.667 1.00 90.38 89 PHE A CA 1
ATOM 702 C C . PHE A 1 89 ? 3.545 7.967 4.668 1.00 90.38 89 PHE A C 1
ATOM 704 O O . PHE A 1 89 ? 2.572 8.671 4.397 1.00 90.38 89 PHE A O 1
ATOM 711 N N . VAL A 1 90 ? 3.676 7.324 5.819 1.00 91.44 90 VAL A N 1
ATOM 712 C CA . VAL A 1 90 ? 2.811 7.529 6.981 1.00 91.44 90 VAL A CA 1
ATOM 713 C C . VAL A 1 90 ? 3.503 8.519 7.907 1.00 91.44 90 VAL A C 1
ATOM 715 O O . VAL A 1 90 ? 4.655 8.312 8.276 1.00 91.44 90 VAL A O 1
ATOM 718 N N . GLY A 1 91 ? 2.829 9.601 8.281 1.00 88.38 91 GLY A N 1
ATOM 719 C CA . GLY A 1 91 ? 3.401 10.616 9.164 1.00 88.38 91 GLY A CA 1
ATOM 720 C C . GLY A 1 91 ? 2.342 11.348 9.971 1.00 88.38 91 GLY A C 1
ATOM 721 O O . GLY A 1 91 ? 1.155 11.299 9.648 1.00 88.38 91 GLY A O 1
ATOM 722 N N . SER A 1 92 ? 2.780 12.017 11.037 1.00 82.69 92 SER A N 1
ATOM 723 C CA . SER A 1 92 ? 1.915 12.820 11.911 1.00 82.69 92 SER A CA 1
ATOM 724 C C . SER A 1 92 ? 1.915 14.315 11.572 1.00 82.69 92 SER A C 1
ATOM 726 O O . SER A 1 92 ? 1.059 15.065 12.034 1.00 82.69 92 SER A O 1
ATOM 728 N N . SER A 1 93 ? 2.874 14.762 10.758 1.00 72.44 93 SER A N 1
ATOM 729 C CA . SER A 1 93 ? 3.089 16.169 10.430 1.00 72.44 93 SER A CA 1
ATOM 730 C C . SER A 1 93 ? 3.513 16.345 8.977 1.00 72.44 93 SER A C 1
ATOM 732 O O . SER A 1 93 ? 4.185 15.490 8.404 1.00 72.44 93 SER A O 1
ATOM 734 N N . TRP A 1 94 ? 3.163 17.496 8.407 1.00 60.56 94 TRP A N 1
ATOM 735 C CA . TRP A 1 94 ? 3.629 17.937 7.091 1.00 60.56 94 TRP A CA 1
ATOM 736 C C . TRP A 1 94 ? 5.142 18.208 7.049 1.00 60.56 94 TRP A C 1
ATOM 738 O O . TRP A 1 94 ? 5.714 18.248 5.964 1.00 60.56 94 TRP A O 1
ATOM 748 N N . PHE A 1 95 ? 5.775 18.387 8.216 1.00 58.28 95 PHE A N 1
ATOM 749 C CA . PHE A 1 95 ? 7.213 18.652 8.366 1.00 58.28 95 PHE A CA 1
ATOM 750 C C . PHE A 1 95 ? 8.043 17.402 8.672 1.00 58.28 95 PHE A C 1
ATOM 752 O O . PHE A 1 95 ? 9.268 17.477 8.709 1.00 58.28 95 PHE A O 1
ATOM 759 N N . ASP A 1 96 ? 7.391 16.265 8.919 1.00 70.69 96 ASP A N 1
ATOM 760 C CA . ASP A 1 96 ? 8.086 15.006 9.147 1.00 70.69 96 ASP A CA 1
ATOM 761 C C . ASP A 1 96 ? 8.374 14.322 7.801 1.00 70.69 96 ASP A C 1
ATOM 763 O O . ASP A 1 96 ? 7.509 14.211 6.922 1.00 70.69 96 ASP A O 1
ATOM 767 N N . ASN A 1 97 ? 9.597 13.810 7.655 1.00 71.81 97 ASN A N 1
ATOM 768 C CA . ASN A 1 97 ? 9.975 12.953 6.536 1.00 71.81 97 ASN A CA 1
ATOM 769 C C . ASN A 1 97 ? 9.094 11.697 6.469 1.00 71.81 97 ASN A C 1
ATOM 771 O O . ASN A 1 97 ? 8.955 11.120 5.392 1.00 71.81 97 ASN A O 1
ATOM 775 N N . GLY A 1 98 ? 8.406 11.346 7.559 1.00 83.94 98 GLY A N 1
ATOM 776 C CA . GLY A 1 98 ? 7.440 10.260 7.608 1.00 83.94 98 GLY A CA 1
ATOM 777 C C . GLY A 1 98 ? 8.101 8.900 7.402 1.00 83.94 98 GLY A C 1
ATOM 778 O O . GLY A 1 98 ? 9.259 8.773 7.007 1.00 83.94 98 GLY A O 1
ATOM 779 N N . ILE A 1 99 ? 7.344 7.850 7.672 1.00 88.69 99 ILE A N 1
ATOM 780 C CA . ILE A 1 99 ? 7.813 6.474 7.568 1.00 88.69 99 ILE A CA 1
ATOM 781 C C . ILE A 1 99 ? 7.325 5.907 6.235 1.00 88.69 99 ILE A C 1
ATOM 783 O O . ILE A 1 99 ? 6.118 5.960 5.979 1.00 88.69 99 ILE A O 1
ATOM 787 N N . PRO A 1 100 ? 8.205 5.374 5.366 1.00 90.25 100 PRO A N 1
ATOM 788 C CA . PRO A 1 100 ? 7.764 4.828 4.094 1.00 90.25 100 PRO A CA 1
ATOM 789 C C . PRO A 1 100 ? 6.783 3.673 4.303 1.00 90.25 100 PRO A C 1
ATOM 791 O O . PRO A 1 100 ? 7.018 2.746 5.080 1.00 90.25 100 PRO A O 1
ATOM 794 N N . PHE A 1 101 ? 5.658 3.761 3.604 1.00 90.88 101 PHE A N 1
ATOM 795 C CA . PHE A 1 101 ? 4.578 2.793 3.665 1.00 90.88 101 PHE A CA 1
ATOM 796 C C . PHE A 1 101 ? 4.982 1.477 2.995 1.00 90.88 101 PHE A C 1
ATOM 798 O O . PHE A 1 101 ? 5.547 1.459 1.899 1.00 90.88 101 PHE A O 1
ATOM 805 N N . ALA A 1 102 ? 4.593 0.373 3.620 1.00 91.06 102 ALA A N 1
ATOM 806 C CA . ALA A 1 102 ? 4.674 -0.960 3.051 1.00 91.06 102 ALA A CA 1
ATOM 807 C C . ALA A 1 102 ? 3.381 -1.723 3.350 1.00 91.06 102 ALA A C 1
ATOM 809 O O . ALA A 1 102 ? 2.771 -1.519 4.400 1.00 91.06 102 ALA A O 1
ATOM 810 N N . ASP A 1 103 ? 2.986 -2.602 2.431 1.00 91.94 103 ASP A N 1
ATOM 811 C CA . ASP A 1 103 ? 1.860 -3.506 2.654 1.00 91.94 103 ASP A CA 1
ATOM 812 C C . ASP A 1 103 ? 2.158 -4.407 3.860 1.00 91.94 103 ASP A C 1
ATOM 814 O O . ASP A 1 103 ? 3.268 -4.934 3.996 1.00 91.94 103 ASP A O 1
ATOM 818 N N . GLY A 1 104 ? 1.188 -4.518 4.769 1.00 91.56 104 GLY A N 1
ATOM 819 C CA . GLY A 1 104 ? 1.337 -5.209 6.050 1.00 91.56 104 GLY A CA 1
ATOM 820 C C . GLY A 1 104 ? 1.901 -4.346 7.187 1.00 91.56 104 GLY A C 1
ATOM 821 O O . GLY A 1 104 ? 2.063 -4.852 8.300 1.00 91.56 104 GLY A O 1
ATOM 822 N N . MET A 1 105 ? 2.179 -3.055 6.958 1.00 93.44 105 MET A N 1
ATOM 823 C CA . MET A 1 105 ? 2.612 -2.125 8.010 1.00 93.44 105 MET A CA 1
ATOM 824 C C . MET A 1 105 ? 1.594 -2.081 9.156 1.00 93.44 105 MET A C 1
ATOM 826 O O . MET A 1 105 ? 0.385 -2.012 8.926 1.00 93.44 105 MET A O 1
ATOM 830 N N . ARG A 1 106 ? 2.083 -2.063 10.401 1.00 94.88 106 ARG A N 1
ATOM 831 C CA . ARG A 1 106 ? 1.242 -2.061 11.601 1.00 94.88 106 ARG A CA 1
ATOM 832 C C . ARG A 1 106 ? 1.407 -0.771 12.396 1.00 94.88 106 ARG A C 1
ATOM 834 O O . ARG A 1 106 ? 2.525 -0.338 12.661 1.00 94.88 106 ARG A O 1
ATOM 841 N N . ILE A 1 107 ? 0.290 -0.182 12.809 1.00 93.69 107 ILE A N 1
ATOM 842 C CA . ILE A 1 107 ? 0.226 0.952 13.733 1.00 93.69 107 ILE A CA 1
ATOM 843 C C . ILE A 1 107 ? -0.273 0.414 15.070 1.00 93.69 107 ILE A C 1
ATOM 845 O O . ILE A 1 107 ? -1.400 -0.058 15.175 1.00 93.69 107 ILE A O 1
ATOM 849 N N . GLY A 1 108 ? 0.567 0.451 16.097 1.00 92.06 108 GLY A N 1
ATOM 850 C CA . GLY A 1 108 ? 0.217 0.025 17.445 1.00 92.06 108 GLY A CA 1
ATOM 851 C C . GLY A 1 108 ? -0.771 0.976 18.135 1.00 92.06 108 GLY A C 1
ATOM 852 O O . GLY A 1 108 ? -0.908 2.133 17.735 1.00 92.06 108 GLY A O 1
ATOM 853 N N . PRO A 1 109 ? -1.397 0.542 19.243 1.00 87.31 109 PRO A N 1
ATOM 854 C CA . PRO A 1 109 ? -2.429 1.313 19.948 1.00 87.31 109 PRO A CA 1
ATOM 855 C C . PRO A 1 109 ? -1.937 2.658 20.512 1.00 87.31 109 PRO A C 1
ATOM 857 O O . PRO A 1 109 ? -2.736 3.552 20.770 1.00 87.31 109 PRO A O 1
ATOM 860 N N . ARG A 1 110 ? -0.619 2.820 20.700 1.00 84.81 110 ARG A N 1
ATOM 861 C CA . ARG A 1 110 ? 0.022 4.078 21.136 1.00 84.81 110 ARG A CA 1
ATOM 862 C C . ARG A 1 110 ? 0.687 4.856 19.990 1.00 84.81 110 ARG A C 1
ATOM 864 O O . ARG A 1 110 ? 1.467 5.762 20.251 1.00 84.81 110 ARG A O 1
ATOM 871 N N . GLY A 1 111 ? 0.431 4.480 18.736 1.00 82.75 111 GLY A N 1
ATOM 872 C CA . GLY A 1 111 ? 0.976 5.146 17.547 1.00 82.75 111 GLY A CA 1
ATOM 873 C C . GLY A 1 111 ? 2.361 4.672 17.094 1.00 82.75 111 GLY A C 1
ATOM 874 O O . GLY A 1 111 ? 2.882 5.205 16.121 1.00 82.75 111 GLY A O 1
ATOM 875 N N . GLY A 1 112 ? 2.961 3.674 17.752 1.00 87.56 112 GLY A N 1
ATOM 876 C CA . GLY A 1 112 ? 4.214 3.068 17.283 1.00 87.56 112 GLY A CA 1
ATOM 877 C C . GLY A 1 112 ? 4.012 2.341 15.950 1.00 87.56 112 GLY A C 1
ATOM 878 O O . GLY A 1 112 ? 3.070 1.564 15.828 1.00 87.56 112 GLY A O 1
ATOM 879 N N . ILE A 1 113 ? 4.875 2.583 14.963 1.00 90.56 113 ILE A N 1
ATOM 880 C CA . ILE A 1 113 ? 4.754 2.018 13.610 1.00 90.56 113 ILE A CA 1
ATOM 881 C C . ILE A 1 113 ? 5.810 0.925 13.412 1.00 90.56 113 ILE A C 1
ATOM 883 O O . ILE A 1 113 ? 6.990 1.152 13.671 1.00 90.56 113 ILE A O 1
ATOM 887 N N . THR A 1 114 ? 5.398 -0.251 12.935 1.00 90.81 114 THR A N 1
ATOM 888 C CA . THR A 1 114 ? 6.284 -1.381 12.606 1.00 90.81 114 THR A CA 1
ATOM 889 C C . THR A 1 114 ? 6.006 -1.919 11.198 1.00 90.81 114 THR A C 1
ATOM 891 O O . THR A 1 114 ? 4.962 -1.645 10.608 1.00 90.81 114 THR A O 1
ATOM 894 N N . GLY A 1 115 ? 6.954 -2.672 10.629 1.00 83.19 115 GLY A N 1
ATOM 895 C CA . GLY A 1 115 ? 6.821 -3.233 9.274 1.00 83.19 115 GLY A CA 1
ATOM 896 C C . GLY A 1 115 ? 7.083 -2.230 8.146 1.00 83.19 115 GLY A C 1
ATOM 897 O O . GLY A 1 115 ? 6.736 -2.487 6.998 1.00 83.19 115 GLY A O 1
ATOM 898 N N . ALA A 1 116 ? 7.696 -1.087 8.458 1.00 76.69 116 ALA A N 1
ATOM 899 C CA . ALA A 1 116 ? 8.165 -0.148 7.450 1.00 76.69 116 ALA A CA 1
ATOM 900 C C . ALA A 1 116 ? 9.255 -0.784 6.578 1.00 76.69 116 ALA A C 1
ATOM 902 O O . ALA A 1 116 ? 10.143 -1.468 7.090 1.00 76.69 116 ALA A O 1
ATOM 903 N N . LYS A 1 117 ? 9.216 -0.519 5.271 1.00 71.44 117 LYS A N 1
ATOM 904 C CA . LYS A 1 117 ? 10.323 -0.836 4.362 1.00 71.44 117 LYS A CA 1
ATOM 905 C C . LYS A 1 117 ? 11.112 0.427 4.051 1.00 71.44 117 LYS A C 1
ATOM 907 O O . LYS A 1 117 ? 10.565 1.526 4.039 1.00 71.44 117 LYS A O 1
ATOM 912 N N . THR A 1 118 ? 12.390 0.268 3.742 1.00 63.34 118 THR A N 1
ATOM 913 C CA . THR A 1 118 ? 13.198 1.301 3.092 1.00 63.34 118 THR A CA 1
ATOM 914 C C . THR A 1 118 ? 12.773 1.415 1.630 1.00 63.34 118 THR A C 1
ATOM 916 O O . THR A 1 118 ? 13.400 0.860 0.735 1.00 63.34 118 THR A O 1
ATOM 919 N N . ASP A 1 119 ? 11.675 2.122 1.374 1.00 61.88 119 ASP A N 1
ATOM 920 C CA . ASP A 1 119 ? 11.324 2.515 0.010 1.00 61.88 119 ASP A CA 1
ATOM 921 C C . ASP A 1 119 ? 12.259 3.669 -0.394 1.00 61.88 119 ASP A C 1
ATOM 923 O O . ASP A 1 119 ? 12.292 4.712 0.269 1.00 61.88 119 ASP A O 1
ATOM 927 N N . THR A 1 120 ? 13.084 3.466 -1.430 1.00 62.06 120 THR A N 1
ATOM 928 C CA . THR A 1 120 ? 13.994 4.499 -1.948 1.00 62.06 120 THR A CA 1
ATOM 929 C C . THR A 1 120 ? 13.455 5.019 -3.284 1.00 62.06 120 THR A C 1
ATOM 931 O O . THR A 1 120 ? 13.928 4.593 -4.341 1.00 62.06 120 THR A O 1
ATOM 934 N N . PRO A 1 121 ? 12.527 6.000 -3.279 1.00 63.94 121 PRO A N 1
ATOM 935 C CA . PRO A 1 121 ? 11.798 6.455 -4.466 1.00 63.94 121 PRO A CA 1
ATOM 936 C C . PRO A 1 121 ? 12.665 6.732 -5.696 1.00 63.94 121 PRO A C 1
ATOM 938 O O . PRO A 1 121 ? 12.233 6.553 -6.831 1.00 63.94 121 PRO A O 1
ATOM 941 N N . SER A 1 122 ? 13.875 7.255 -5.486 1.00 63.31 122 SER A N 1
ATOM 942 C CA . SER A 1 122 ? 14.780 7.614 -6.578 1.00 63.31 122 SER A CA 1
ATOM 943 C C . SER A 1 122 ? 15.349 6.393 -7.296 1.00 63.31 122 SER A C 1
ATOM 945 O O . SER A 1 122 ? 15.381 6.383 -8.525 1.00 63.31 122 SER A O 1
ATOM 947 N N . LYS A 1 123 ? 15.762 5.369 -6.539 1.00 65.94 123 LYS A N 1
ATOM 948 C CA . LYS A 1 123 ? 16.317 4.129 -7.092 1.00 65.94 123 LYS A CA 1
ATOM 949 C C . LYS A 1 123 ? 15.228 3.355 -7.830 1.00 65.94 123 LYS A C 1
ATOM 951 O O . LYS A 1 123 ? 15.412 3.004 -8.989 1.00 65.94 123 LYS A O 1
ATOM 956 N N . ASP A 1 124 ? 14.048 3.250 -7.229 1.00 69.69 124 ASP A N 1
ATOM 957 C CA . ASP A 1 124 ? 12.895 2.574 -7.824 1.00 69.69 124 ASP A CA 1
ATOM 958 C C . ASP A 1 124 ? 12.434 3.230 -9.130 1.00 69.69 124 ASP A C 1
ATOM 960 O O . ASP A 1 124 ? 12.112 2.541 -10.096 1.00 69.69 124 ASP A O 1
ATOM 964 N N . ARG A 1 125 ? 12.421 4.569 -9.204 1.00 73.44 125 ARG A N 1
ATOM 965 C CA . ARG A 1 125 ? 12.110 5.277 -10.459 1.00 73.44 125 ARG A CA 1
ATOM 966 C C . ARG A 1 125 ? 13.170 5.044 -11.531 1.00 73.44 125 ARG A C 1
ATOM 968 O O . ARG A 1 125 ? 12.804 4.923 -12.696 1.00 73.44 125 ARG A O 1
ATOM 975 N N . ALA A 1 126 ? 14.451 5.014 -11.163 1.00 80.50 126 ALA A N 1
ATOM 976 C CA . ALA A 1 126 ? 15.532 4.749 -12.110 1.00 80.50 126 ALA A CA 1
ATOM 977 C C . ALA A 1 126 ? 15.421 3.331 -12.687 1.00 80.50 126 ALA A C 1
ATOM 979 O O . ALA A 1 126 ? 15.422 3.174 -13.905 1.00 80.50 126 ALA A O 1
ATOM 980 N N . ILE A 1 127 ? 15.210 2.331 -11.827 1.00 82.00 127 ILE A N 1
ATOM 981 C CA . ILE A 1 127 ? 14.993 0.938 -12.238 1.00 82.00 127 ILE A CA 1
ATOM 982 C C . ILE A 1 127 ? 13.757 0.833 -13.135 1.00 82.00 127 ILE A C 1
ATOM 984 O O . ILE A 1 127 ? 13.847 0.303 -14.236 1.00 82.00 127 ILE A O 1
ATOM 988 N N . LYS A 1 128 ? 12.617 1.415 -12.735 1.00 83.06 128 LYS A N 1
ATOM 989 C CA . LYS A 1 128 ? 11.391 1.395 -13.554 1.00 83.06 128 LYS A CA 1
ATOM 990 C C . LYS A 1 128 ? 11.588 2.004 -14.938 1.00 83.06 128 LYS A C 1
ATOM 992 O O . LYS A 1 128 ? 11.054 1.473 -15.903 1.00 83.06 128 LYS A O 1
ATOM 997 N N . ARG A 1 129 ? 12.348 3.098 -15.044 1.00 86.62 129 ARG A N 1
ATOM 998 C CA . ARG A 1 129 ? 12.681 3.705 -16.340 1.00 86.62 129 ARG A CA 1
ATOM 999 C C . ARG A 1 129 ? 13.533 2.772 -17.200 1.00 86.62 129 ARG A C 1
ATOM 1001 O O . ARG A 1 129 ? 13.217 2.634 -18.374 1.00 86.62 129 ARG A O 1
ATOM 1008 N N . ARG A 1 130 ? 14.554 2.118 -16.625 1.00 88.31 130 ARG A N 1
ATOM 1009 C CA . ARG A 1 130 ? 15.382 1.119 -17.334 1.00 88.31 130 ARG A CA 1
ATOM 1010 C C . ARG A 1 130 ? 14.525 -0.042 -17.844 1.00 88.31 130 ARG A C 1
ATOM 1012 O O . ARG A 1 130 ? 14.554 -0.336 -19.031 1.00 88.31 130 ARG A O 1
ATOM 1019 N N . VAL A 1 131 ? 13.680 -0.608 -16.980 1.00 88.81 131 VAL A N 1
ATOM 1020 C CA . VAL A 1 131 ? 12.773 -1.715 -17.332 1.00 88.81 131 VAL A CA 1
ATOM 1021 C C . VAL A 1 131 ? 11.771 -1.310 -18.417 1.00 88.81 131 VAL A C 1
ATOM 1023 O O . VAL A 1 131 ? 11.552 -2.070 -19.351 1.00 88.81 131 VAL A O 1
ATOM 1026 N N . GLN A 1 132 ? 11.172 -0.116 -18.335 1.00 90.19 132 GLN A N 1
ATOM 1027 C CA . GLN A 1 132 ? 10.249 0.369 -19.371 1.00 90.19 132 GLN A CA 1
ATOM 1028 C C . GLN A 1 132 ? 10.940 0.577 -20.719 1.00 90.19 132 GLN A C 1
ATOM 1030 O O . GLN A 1 132 ? 10.381 0.194 -21.742 1.00 90.19 132 GLN A O 1
ATOM 1035 N N . ALA A 1 133 ? 12.138 1.166 -20.721 1.00 90.94 133 ALA A N 1
ATOM 1036 C CA . ALA A 1 133 ? 12.914 1.348 -21.942 1.00 90.94 133 ALA A CA 1
ATOM 1037 C C . ALA A 1 133 ? 13.258 -0.003 -22.583 1.00 90.94 133 ALA A C 1
ATOM 1039 O O . ALA A 1 133 ? 13.079 -0.174 -23.784 1.00 90.94 133 ALA A O 1
ATOM 1040 N N . PHE A 1 134 ? 13.668 -0.978 -21.772 1.00 91.19 134 PHE A N 1
ATOM 1041 C CA . PHE A 1 134 ? 13.978 -2.320 -22.247 1.00 91.19 134 PHE A CA 1
ATOM 1042 C C . PHE A 1 134 ? 12.747 -3.070 -22.766 1.00 91.19 134 PHE A C 1
ATOM 1044 O O . PHE A 1 134 ? 12.795 -3.664 -23.835 1.00 91.19 134 PHE A O 1
ATOM 1051 N N . ALA A 1 135 ? 11.612 -2.987 -22.070 1.00 90.38 135 ALA A N 1
ATOM 1052 C CA . ALA A 1 135 ? 10.365 -3.586 -22.540 1.00 90.38 135 ALA A CA 1
ATOM 1053 C C . ALA A 1 135 ? 9.912 -2.996 -23.886 1.00 90.38 135 ALA A C 1
ATOM 1055 O O . ALA A 1 135 ? 9.459 -3.740 -24.754 1.00 90.38 135 ALA A O 1
ATOM 1056 N N . GLN A 1 136 ? 10.058 -1.678 -24.071 1.00 92.38 136 GLN A N 1
ATOM 1057 C CA . GLN A 1 136 ? 9.777 -1.030 -25.352 1.00 92.38 136 GLN A CA 1
ATOM 1058 C C . GLN A 1 136 ? 10.734 -1.518 -26.442 1.00 92.38 136 GLN A C 1
ATOM 1060 O O . GLN A 1 136 ? 10.282 -1.858 -27.527 1.00 92.38 136 GLN A O 1
ATOM 1065 N N . LEU A 1 137 ? 12.028 -1.631 -26.134 1.00 91.12 137 LEU A N 1
ATOM 1066 C CA . LEU A 1 137 ? 13.022 -2.170 -27.060 1.00 91.12 137 LEU A CA 1
ATOM 1067 C C . LEU A 1 137 ? 12.674 -3.594 -27.505 1.00 91.12 137 LEU A C 1
ATOM 1069 O O . LEU A 1 137 ? 12.698 -3.885 -28.697 1.00 91.12 137 LEU A O 1
ATOM 1073 N N . CYS A 1 138 ? 12.304 -4.471 -26.570 1.00 89.69 138 CYS A N 1
ATOM 1074 C CA . CYS A 1 138 ? 11.868 -5.827 -26.898 1.00 89.69 138 CYS A CA 1
ATOM 1075 C C . CYS A 1 138 ? 10.605 -5.829 -27.768 1.00 89.69 138 CYS A C 1
ATOM 1077 O O . CYS A 1 138 ? 10.501 -6.645 -28.678 1.00 89.69 138 CYS A O 1
ATOM 1079 N N . ALA A 1 139 ? 9.655 -4.924 -27.512 1.00 91.62 139 ALA A N 1
ATOM 1080 C CA . ALA A 1 139 ? 8.448 -4.797 -28.325 1.00 91.62 139 ALA A CA 1
ATOM 1081 C C . ALA A 1 139 ? 8.758 -4.312 -29.751 1.00 91.62 139 ALA A C 1
ATOM 1083 O O . ALA A 1 139 ? 8.210 -4.853 -30.709 1.00 91.62 139 ALA A O 1
ATOM 1084 N N . ASP A 1 140 ? 9.659 -3.338 -29.891 1.00 92.19 140 ASP A N 1
ATOM 1085 C CA . ASP A 1 140 ? 10.081 -2.782 -31.181 1.00 92.19 140 ASP A CA 1
ATOM 1086 C C . ASP A 1 140 ? 10.921 -3.779 -31.997 1.00 92.19 140 ASP A C 1
ATOM 1088 O O . ASP A 1 140 ? 10.935 -3.721 -33.225 1.00 92.19 140 ASP A O 1
ATOM 1092 N N . ALA A 1 141 ? 11.599 -4.715 -31.326 1.00 89.44 141 ALA A N 1
ATOM 1093 C CA . ALA A 1 141 ? 12.390 -5.773 -31.951 1.00 89.44 141 ALA A CA 1
ATOM 1094 C C . ALA A 1 141 ? 11.545 -6.941 -32.499 1.00 89.44 141 ALA A C 1
ATOM 1096 O O . ALA A 1 141 ? 12.097 -7.848 -33.124 1.00 89.44 141 ALA A O 1
ATOM 1097 N N . LEU A 1 142 ? 10.224 -6.954 -32.277 1.00 90.12 142 LEU A N 1
ATOM 1098 C CA . LEU A 1 142 ? 9.351 -8.012 -32.785 1.00 90.12 142 LEU A CA 1
ATOM 1099 C C . LEU A 1 142 ? 9.070 -7.854 -34.297 1.00 90.12 142 LEU A C 1
ATOM 1101 O O . LEU A 1 142 ? 8.762 -6.752 -34.754 1.00 90.12 142 LEU A O 1
ATOM 1105 N N . PRO A 1 143 ? 9.056 -8.955 -35.079 1.00 90.75 143 PRO A N 1
ATOM 1106 C CA . PRO A 1 143 ? 9.338 -10.330 -34.668 1.00 90.75 143 PRO A CA 1
ATOM 1107 C C . PRO A 1 143 ? 10.840 -10.576 -34.491 1.00 90.75 143 PRO A C 1
ATOM 1109 O O . PRO A 1 143 ? 11.652 -10.168 -35.322 1.00 90.75 143 PRO A O 1
ATOM 1112 N N . LEU A 1 144 ? 11.191 -11.298 -33.430 1.00 84.06 144 LEU A N 1
ATOM 1113 C CA . LEU A 1 144 ? 12.581 -11.602 -33.121 1.00 84.06 144 LEU A CA 1
ATOM 1114 C C . LEU A 1 144 ? 13.171 -12.596 -34.144 1.00 84.06 144 LEU A C 1
ATOM 1116 O O . LEU A 1 144 ? 12.441 -13.441 -34.680 1.00 84.06 144 LEU A O 1
ATOM 1120 N N . PRO A 1 145 ? 14.478 -12.497 -34.458 1.00 85.31 145 PRO A N 1
ATOM 1121 C CA . PRO A 1 145 ? 15.147 -13.431 -35.358 1.00 85.31 145 PRO A CA 1
ATOM 1122 C C . PRO A 1 145 ? 15.218 -14.842 -34.750 1.00 85.31 145 PRO A C 1
ATOM 1124 O O . PRO A 1 145 ? 14.806 -15.083 -33.625 1.00 85.31 145 PRO A O 1
ATOM 1127 N N . LYS A 1 146 ? 15.737 -15.825 -35.492 1.00 85.69 146 LYS A N 1
ATOM 1128 C CA . LYS A 1 146 ? 16.024 -17.126 -34.873 1.00 85.69 146 LYS A CA 1
ATOM 1129 C C . LYS A 1 146 ? 17.179 -16.977 -33.882 1.00 85.69 146 LYS A C 1
ATOM 1131 O O . LYS A 1 146 ? 18.159 -16.321 -34.245 1.00 85.69 146 LYS A O 1
ATOM 1136 N N . PRO A 1 147 ? 17.103 -17.625 -32.711 1.00 84.94 147 PRO A N 1
ATOM 1137 C CA . PRO A 1 147 ? 18.175 -17.552 -31.743 1.00 84.94 147 PRO A CA 1
ATOM 1138 C C . PRO A 1 147 ? 19.472 -18.169 -32.280 1.00 84.94 147 PRO A C 1
ATOM 1140 O O . PRO A 1 147 ? 19.457 -19.092 -33.106 1.00 84.94 147 PRO A O 1
ATOM 1143 N N . SER A 1 148 ? 20.596 -17.635 -31.821 1.00 85.12 148 SER A N 1
ATOM 1144 C CA . SER A 1 148 ? 21.957 -17.989 -32.210 1.00 85.12 148 SER A CA 1
ATOM 1145 C C . SER A 1 148 ? 22.790 -18.434 -31.003 1.00 85.12 148 SER A C 1
ATOM 1147 O O . SER A 1 148 ? 22.471 -18.136 -29.857 1.00 85.12 148 SER A O 1
ATOM 1149 N N . ASN A 1 149 ? 23.925 -19.099 -31.248 1.00 82.25 149 ASN A N 1
ATOM 1150 C CA . ASN A 1 149 ? 24.842 -19.511 -30.173 1.00 82.25 149 ASN A CA 1
ATOM 1151 C C . ASN A 1 149 ? 25.464 -18.329 -29.399 1.00 82.25 149 ASN A C 1
ATOM 1153 O O . ASN A 1 149 ? 26.081 -18.557 -28.359 1.00 82.25 149 ASN A O 1
ATOM 1157 N N . GLY A 1 150 ? 25.353 -17.103 -29.927 1.00 82.19 150 GLY A N 1
ATOM 1158 C CA . GLY A 1 150 ? 25.814 -15.876 -29.276 1.00 82.19 150 GLY A CA 1
ATOM 1159 C C . GLY A 1 150 ? 24.782 -15.239 -28.344 1.00 82.19 150 GLY A C 1
ATOM 1160 O O . GLY A 1 150 ? 25.101 -14.244 -27.701 1.00 82.19 150 GLY A O 1
ATOM 1161 N N . AS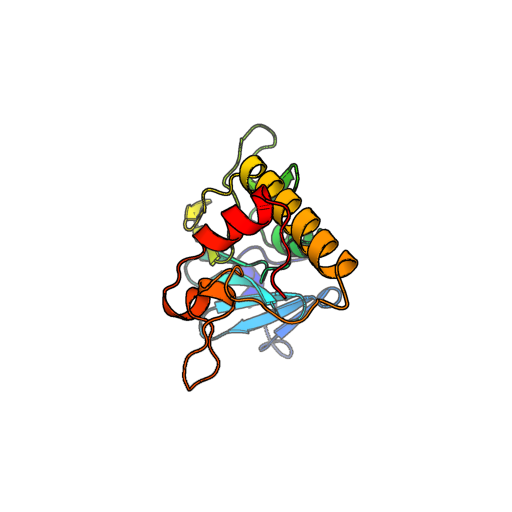P A 1 151 ? 23.570 -15.787 -28.269 1.00 87.81 151 ASP A N 1
ATOM 1162 C CA . ASP A 1 151 ? 22.508 -15.233 -27.439 1.00 87.81 151 ASP A CA 1
ATOM 1163 C C . ASP A 1 151 ? 22.729 -15.567 -25.959 1.00 87.81 151 ASP A C 1
ATOM 1165 O O . ASP A 1 151 ? 23.501 -16.456 -25.596 1.00 87.81 151 ASP A O 1
ATOM 1169 N N . CYS A 1 152 ? 22.032 -14.858 -25.071 1.00 89.50 152 CYS A N 1
ATOM 1170 C CA . CYS A 1 152 ? 22.189 -15.057 -23.636 1.00 89.50 152 CYS A CA 1
ATOM 1171 C C . CYS A 1 152 ? 21.738 -16.457 -23.205 1.00 89.50 152 CYS A C 1
ATOM 1173 O O . CYS A 1 152 ? 20.554 -16.795 -23.254 1.00 89.50 152 CYS A O 1
ATOM 1175 N N . TRP A 1 153 ? 22.684 -17.253 -22.704 1.00 88.38 153 TRP A N 1
ATOM 1176 C CA . TRP A 1 153 ? 22.422 -18.625 -22.269 1.00 88.38 153 TRP A CA 1
ATOM 1177 C C . TRP A 1 153 ? 21.460 -18.707 -21.084 1.00 88.38 153 TRP A C 1
ATOM 1179 O O . TRP A 1 153 ? 20.717 -19.678 -20.988 1.00 88.38 153 TRP A O 1
ATOM 1189 N N . PHE A 1 154 ? 21.409 -17.691 -20.216 1.00 88.88 154 PHE A N 1
ATOM 1190 C CA . PHE A 1 154 ? 20.455 -17.666 -19.104 1.00 88.88 154 PHE A CA 1
ATOM 1191 C C . PHE A 1 154 ? 19.001 -17.555 -19.573 1.00 88.88 154 PHE A C 1
ATOM 1193 O O . PHE A 1 154 ? 18.126 -18.172 -18.966 1.00 88.88 154 PHE A O 1
ATOM 1200 N N . CYS A 1 155 ? 18.760 -16.836 -20.673 1.00 87.56 155 CYS A N 1
ATOM 1201 C CA . CYS A 1 155 ? 17.450 -16.733 -21.316 1.00 87.56 155 CYS A CA 1
ATOM 1202 C C . CYS A 1 155 ? 17.158 -17.932 -22.231 1.00 87.56 155 CYS A C 1
ATOM 1204 O O . CYS A 1 155 ? 16.033 -18.420 -22.268 1.00 87.56 155 CYS A O 1
ATOM 1206 N N . TYR A 1 156 ? 18.169 -18.400 -22.970 1.00 87.81 156 TYR A N 1
ATOM 1207 C CA . TYR A 1 156 ? 18.014 -19.415 -24.013 1.00 87.81 156 TYR A CA 1
ATOM 1208 C C . TYR A 1 156 ? 17.935 -20.848 -23.470 1.00 87.81 156 TYR A C 1
ATOM 1210 O O . TYR A 1 156 ? 17.179 -21.675 -23.982 1.00 87.81 156 TYR A O 1
ATOM 1218 N N . MET A 1 157 ? 18.718 -21.180 -22.438 1.00 88.25 157 MET A N 1
ATOM 1219 C CA . MET A 1 157 ? 18.744 -22.538 -21.900 1.00 88.25 157 MET A CA 1
ATOM 1220 C C . MET A 1 157 ? 17.512 -22.788 -21.040 1.00 88.25 157 MET A C 1
ATOM 1222 O O . MET A 1 157 ? 17.304 -22.122 -20.029 1.00 88.25 157 MET A O 1
ATOM 1226 N N . VAL A 1 158 ? 16.728 -23.799 -21.408 1.00 89.00 158 VAL A N 1
ATOM 1227 C CA . VAL A 1 158 ? 15.549 -24.230 -20.655 1.00 89.00 158 VAL A CA 1
ATOM 1228 C C . VAL A 1 158 ? 15.772 -25.598 -20.023 1.00 89.00 158 VAL A C 1
ATOM 1230 O O . VAL A 1 158 ? 16.421 -26.483 -20.578 1.00 89.00 158 VAL A O 1
ATOM 1233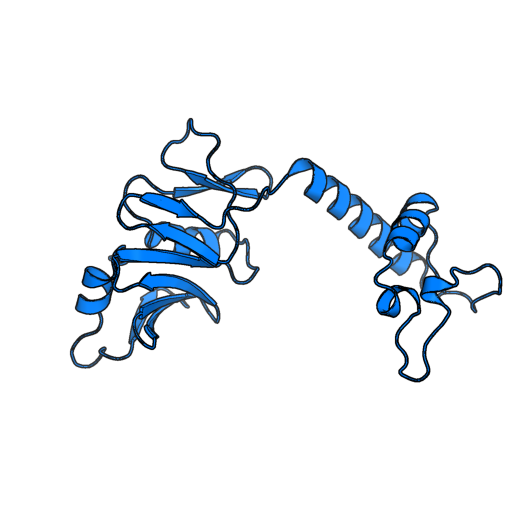 N N . THR A 1 159 ? 15.229 -25.767 -18.827 1.00 89.12 159 THR A N 1
ATOM 1234 C CA . THR A 1 159 ? 15.122 -27.063 -18.155 1.00 89.12 159 THR A CA 1
ATOM 1235 C C . THR A 1 159 ? 14.111 -27.964 -18.862 1.00 89.12 159 THR A C 1
ATOM 1237 O O . THR A 1 159 ? 13.287 -27.496 -19.645 1.00 89.12 159 THR A O 1
ATOM 1240 N N . GLU A 1 160 ? 14.095 -29.252 -18.512 1.00 90.00 160 GLU A N 1
ATOM 1241 C CA . GLU A 1 160 ? 13.071 -30.200 -18.983 1.00 90.00 160 GLU A CA 1
ATOM 1242 C C . GLU A 1 160 ? 11.633 -29.734 -18.674 1.00 90.00 160 GLU A C 1
ATOM 1244 O O . GLU A 1 160 ? 10.708 -30.044 -19.418 1.00 90.00 160 GLU A O 1
ATOM 1249 N N . ASN A 1 161 ? 11.452 -28.926 -17.623 1.00 89.75 161 ASN A N 1
ATOM 1250 C CA . ASN A 1 161 ? 10.160 -28.366 -17.215 1.00 89.75 161 ASN A CA 1
ATOM 1251 C C . ASN A 1 161 ? 9.837 -27.015 -17.886 1.00 89.75 161 ASN A C 1
ATOM 1253 O O . ASN A 1 161 ? 8.864 -26.363 -17.508 1.00 89.75 161 ASN A O 1
ATOM 1257 N N . GLY A 1 162 ? 10.660 -26.556 -18.834 1.00 87.88 162 GLY A N 1
ATOM 1258 C CA . GLY A 1 162 ? 10.452 -25.309 -19.575 1.00 87.88 162 GLY A CA 1
ATOM 1259 C C . GLY A 1 162 ? 10.825 -24.023 -18.827 1.00 87.88 162 GLY A C 1
ATOM 1260 O O . GLY A 1 162 ? 10.624 -22.942 -19.369 1.00 87.88 162 GLY A O 1
ATOM 1261 N N . GLN A 1 163 ? 11.376 -24.101 -17.610 1.00 89.69 163 GLN A N 1
ATOM 1262 C CA . GLN A 1 163 ? 11.930 -22.923 -16.922 1.00 89.69 163 GLN A CA 1
ATOM 1263 C C . GLN A 1 163 ? 13.277 -22.539 -17.530 1.00 89.69 163 GLN A C 1
ATOM 1265 O O . GLN A 1 163 ? 14.102 -23.432 -17.749 1.00 89.69 163 GLN A O 1
ATOM 1270 N N . THR A 1 164 ? 13.516 -21.244 -17.745 1.00 90.12 164 THR A N 1
ATOM 1271 C CA . THR A 1 164 ? 14.822 -20.738 -18.191 1.00 90.12 164 THR A CA 1
ATOM 1272 C C . THR A 1 164 ? 15.888 -20.950 -17.113 1.00 90.12 164 THR A C 1
ATOM 1274 O O . THR A 1 164 ? 15.584 -21.125 -15.927 1.00 90.12 164 THR A O 1
ATOM 1277 N N . LEU A 1 165 ? 17.157 -20.966 -17.512 1.00 90.06 165 LEU A N 1
ATOM 1278 C CA . LEU A 1 165 ? 18.269 -21.137 -16.588 1.00 90.06 165 LEU A CA 1
ATOM 1279 C C . LEU A 1 165 ? 18.349 -19.968 -15.597 1.00 90.06 165 LEU A C 1
ATOM 1281 O O . LEU A 1 165 ? 18.576 -20.233 -14.420 1.00 90.06 165 LEU A O 1
ATOM 1285 N N . GLY A 1 166 ? 18.087 -18.731 -16.040 1.00 88.12 166 GLY A N 1
ATOM 1286 C CA . GLY A 1 166 ? 18.013 -17.549 -15.169 1.00 88.12 166 GLY A CA 1
ATOM 1287 C C . GLY A 1 166 ? 16.913 -17.658 -14.110 1.00 88.12 166 GLY A C 1
ATOM 1288 O O . GLY A 1 166 ? 17.163 -17.432 -12.924 1.00 88.12 166 GLY A O 1
ATOM 1289 N N . ASP A 1 167 ? 15.716 -18.114 -14.497 1.00 86.81 167 ASP A N 1
ATOM 1290 C CA . ASP A 1 167 ? 14.619 -18.334 -13.544 1.00 86.81 167 ASP A CA 1
ATOM 1291 C C . ASP A 1 167 ? 14.956 -19.424 -12.519 1.00 86.81 167 ASP A C 1
ATOM 1293 O O . ASP A 1 167 ? 14.610 -19.307 -11.342 1.00 86.81 167 ASP A O 1
ATOM 1297 N N . ARG A 1 168 ? 15.634 -20.494 -12.958 1.00 89.62 168 ARG A N 1
ATOM 1298 C CA . ARG A 1 168 ? 16.038 -21.606 -12.088 1.00 89.62 168 ARG A CA 1
ATOM 1299 C C . ARG A 1 168 ? 17.146 -21.210 -11.112 1.00 89.62 168 ARG A C 1
ATOM 1301 O O . ARG A 1 168 ? 17.120 -21.665 -9.970 1.00 89.62 168 ARG A O 1
ATOM 1308 N N . SER A 1 169 ? 18.149 -20.458 -11.563 1.00 86.31 169 SER A N 1
ATOM 1309 C CA . SER A 1 169 ? 19.280 -20.046 -10.723 1.00 86.31 169 SER A CA 1
ATOM 1310 C C . SER A 1 169 ? 18.943 -18.857 -9.822 1.00 86.31 169 SER A C 1
ATOM 1312 O O . SER A 1 169 ? 19.680 -18.597 -8.875 1.00 86.31 169 SER A O 1
ATOM 1314 N N . HIS A 1 170 ? 17.825 -18.166 -10.082 1.00 82.44 170 HIS A N 1
ATOM 1315 C CA . HIS A 1 170 ? 17.489 -16.874 -9.480 1.00 82.44 170 HIS A CA 1
ATOM 1316 C C . HIS A 1 170 ? 18.549 -15.792 -9.749 1.00 82.44 170 HIS A C 1
ATOM 1318 O O . HIS A 1 170 ? 18.658 -14.823 -8.995 1.00 82.44 170 HIS A O 1
ATOM 1324 N N . GLU A 1 171 ? 19.321 -15.940 -10.825 1.00 84.06 171 GLU A N 1
ATOM 1325 C CA . GLU A 1 171 ? 20.326 -14.965 -11.240 1.00 84.06 171 GLU A CA 1
ATOM 1326 C C . GLU A 1 171 ? 19.690 -13.987 -12.224 1.00 84.06 171 GLU A C 1
ATOM 1328 O O . GLU A 1 171 ? 19.474 -14.312 -13.386 1.00 84.06 171 GLU A O 1
ATOM 1333 N N . ALA A 1 172 ? 19.372 -12.781 -11.751 1.00 83.12 172 ALA A N 1
ATOM 1334 C CA . ALA A 1 172 ? 18.765 -11.733 -12.573 1.00 83.12 172 ALA A CA 1
ATOM 1335 C C . ALA A 1 172 ? 19.798 -10.801 -13.234 1.00 83.12 172 ALA A C 1
ATOM 1337 O O . ALA A 1 172 ? 19.421 -9.977 -14.064 1.00 83.12 172 ALA A O 1
ATOM 1338 N N . ASP A 1 173 ? 21.084 -10.928 -12.894 1.00 86.38 173 ASP A N 1
ATOM 1339 C CA . ASP A 1 173 ? 22.142 -10.003 -13.324 1.00 86.38 173 ASP A CA 1
ATOM 1340 C C . ASP A 1 173 ? 22.325 -9.983 -14.851 1.00 86.38 173 ASP A C 1
ATOM 1342 O O . ASP A 1 173 ? 22.673 -8.952 -15.423 1.00 86.38 173 ASP A O 1
ATOM 1346 N N . HIS A 1 174 ? 22.006 -11.079 -15.551 1.00 86.50 174 HIS A N 1
ATOM 1347 C CA . HIS A 1 174 ? 22.036 -11.088 -17.017 1.00 86.50 174 HIS A CA 1
ATOM 1348 C C . HIS A 1 174 ? 21.034 -10.087 -17.627 1.00 86.50 174 HIS A C 1
ATOM 1350 O O . HIS A 1 174 ? 21.279 -9.553 -18.708 1.00 86.50 174 HIS A O 1
ATOM 1356 N N . LEU A 1 175 ? 19.920 -9.783 -16.941 1.00 88.62 175 LEU A N 1
ATOM 1357 C CA . LEU A 1 175 ? 18.953 -8.766 -17.374 1.00 88.62 175 LEU A CA 1
ATOM 1358 C C . LEU A 1 175 ? 19.558 -7.364 -17.340 1.00 88.62 175 LEU A C 1
ATOM 1360 O O . LEU A 1 175 ? 19.210 -6.541 -18.185 1.00 88.62 175 LEU A O 1
ATOM 1364 N N . ASP A 1 176 ? 20.473 -7.086 -16.409 1.00 87.81 176 ASP A N 1
ATOM 1365 C CA . ASP A 1 176 ? 21.208 -5.825 -16.418 1.00 87.81 176 ASP A CA 1
ATOM 1366 C C . ASP A 1 176 ? 22.083 -5.713 -17.671 1.00 87.81 176 ASP A C 1
ATOM 1368 O O . ASP A 1 176 ? 22.024 -4.673 -18.327 1.00 87.81 176 ASP A O 1
ATOM 1372 N N . SER A 1 177 ? 22.766 -6.788 -18.085 1.00 87.38 177 SER A N 1
ATOM 1373 C CA . SER A 1 177 ? 23.515 -6.819 -19.352 1.00 87.38 177 SER A CA 1
ATOM 1374 C C . SER A 1 177 ? 22.611 -6.570 -20.562 1.00 87.38 177 SER A C 1
ATOM 1376 O O . SER A 1 177 ? 22.934 -5.735 -21.400 1.00 87.38 177 SER A O 1
ATOM 1378 N N . HIS A 1 178 ? 21.425 -7.188 -20.621 1.00 88.69 178 HIS A N 1
ATOM 1379 C CA . HIS A 1 178 ? 20.449 -6.919 -21.688 1.00 88.69 178 HIS A CA 1
ATOM 1380 C C . HIS A 1 178 ? 20.020 -5.450 -21.756 1.00 88.69 178 HIS A C 1
ATOM 1382 O O . HIS A 1 178 ? 19.920 -4.869 -22.840 1.00 88.69 178 HIS A O 1
ATOM 1388 N N . MET A 1 179 ? 19.761 -4.846 -20.595 1.00 90.00 179 MET A N 1
ATOM 1389 C CA . MET A 1 179 ? 19.365 -3.444 -20.492 1.00 90.00 179 MET A CA 1
ATOM 1390 C C . MET A 1 179 ? 20.508 -2.490 -20.860 1.00 90.00 179 MET A C 1
ATOM 1392 O O . MET A 1 179 ? 20.250 -1.443 -21.452 1.00 90.00 179 MET A O 1
ATOM 1396 N N . GLU A 1 180 ? 21.750 -2.819 -20.504 1.00 87.44 180 GLU A N 1
ATOM 1397 C CA . GLU A 1 180 ? 22.941 -2.015 -20.809 1.00 87.44 180 GLU A CA 1
ATOM 1398 C C . GLU A 1 180 ? 23.329 -2.096 -22.286 1.00 87.44 180 GLU A C 1
ATOM 1400 O O . GLU A 1 180 ? 23.587 -1.071 -22.916 1.00 87.44 180 GLU A O 1
ATOM 1405 N N . GLU A 1 181 ? 23.297 -3.298 -22.857 1.00 88.25 181 GLU A N 1
ATOM 1406 C CA . GLU A 1 181 ? 23.633 -3.553 -24.260 1.00 88.25 181 GLU A CA 1
ATOM 1407 C C . GLU A 1 181 ? 22.477 -3.236 -25.213 1.00 88.25 181 GLU A C 1
ATOM 1409 O O . GLU A 1 181 ? 22.658 -3.254 -26.429 1.00 88.25 181 GLU A O 1
ATOM 1414 N N . SER A 1 182 ? 21.290 -2.912 -24.679 1.00 87.31 182 SER A N 1
ATOM 1415 C CA . SER A 1 182 ? 20.077 -2.687 -25.474 1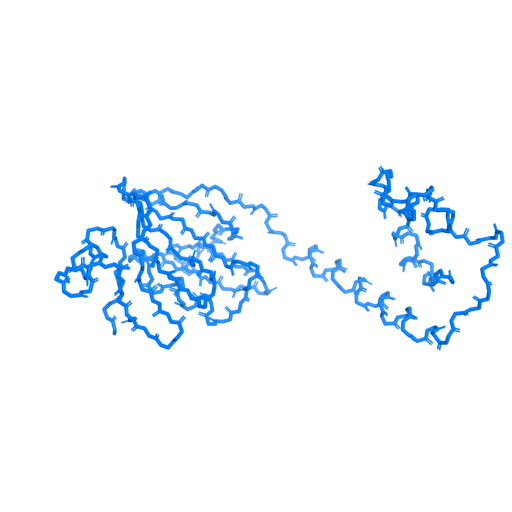.00 87.31 182 SER A CA 1
ATOM 1416 C C . SER A 1 182 ? 19.777 -3.884 -26.391 1.00 87.31 182 SER A C 1
ATOM 1418 O O . SER A 1 182 ? 19.436 -3.729 -27.563 1.00 87.31 182 SER A O 1
ATOM 1420 N N . TYR A 1 183 ? 19.933 -5.093 -25.847 1.00 87.62 183 TYR A N 1
ATOM 1421 C CA . TYR A 1 183 ? 19.857 -6.346 -26.591 1.00 87.62 183 TYR A CA 1
ATOM 1422 C C . TYR A 1 183 ? 18.621 -7.157 -26.189 1.00 87.62 183 TYR A C 1
ATOM 1424 O O . TYR A 1 183 ? 18.537 -7.680 -25.074 1.00 87.62 183 TYR A O 1
ATOM 1432 N N . ALA A 1 184 ? 17.668 -7.276 -27.117 1.00 87.56 184 ALA A N 1
ATOM 1433 C CA . ALA A 1 184 ? 16.532 -8.182 -26.992 1.00 87.56 184 ALA A CA 1
ATOM 1434 C C . ALA A 1 184 ? 16.942 -9.599 -27.405 1.00 87.56 184 ALA A C 1
ATOM 1436 O O . ALA A 1 184 ? 17.360 -9.821 -28.542 1.00 87.56 184 ALA A O 1
ATOM 1437 N N . VAL A 1 185 ? 16.800 -10.549 -26.477 1.00 84.94 185 VAL A N 1
ATOM 1438 C CA . VAL A 1 185 ? 17.046 -11.968 -26.759 1.00 84.94 185 VAL A CA 1
ATOM 1439 C C . VAL A 1 185 ? 15.925 -12.515 -27.636 1.00 84.94 185 VAL A C 1
ATOM 1441 O O . VAL A 1 185 ? 14.765 -12.279 -27.289 1.00 84.94 185 VAL A O 1
ATOM 1444 N N . PRO A 1 186 ? 16.253 -13.228 -28.724 1.00 79.19 186 PRO A N 1
ATOM 1445 C CA . PRO A 1 186 ? 15.269 -13.867 -29.583 1.00 79.19 186 PRO A CA 1
ATOM 1446 C C . PRO A 1 186 ? 14.518 -15.061 -28.983 1.00 79.19 186 PRO A C 1
ATOM 1448 O O . PRO A 1 186 ? 15.077 -15.751 -28.100 1.00 79.19 186 PRO A O 1
#

Radius of gyration: 22.58 Å; chains: 1; bounding box: 55×49×56 Å

Organism: NCBI:txid412755